Protein AF-A0A480YDW1-F1 (afdb_monomer_lite)

Foldseek 3Di:
DDDDDDDDFDKADWDWDQPVQGIDTDIDTDDVPDPDDDDDPVVC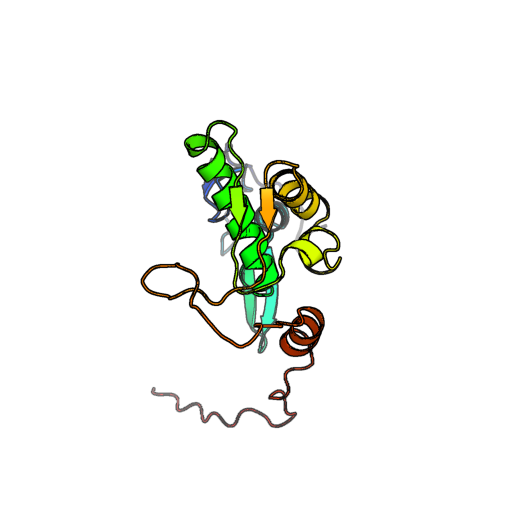VVQCWDWDQDPNDTDIDGLPPLDDPLVVVLVVVLVVLVVVCVVCVPAADEDEAQAPSVVCLVPPDPPRDDPVVSVSSCVRAVDPRYHYDFHFDADPVPRDGDPDPDRSPDPPVVCCCQSVPDPPPDDPDPDPDDPPDDD

pLDDT: mean 75.16, std 15.49, range [37.97, 94.94]

Organism: Sus scrofa (NCBI:txid9823)

Structure (mmCIF, N/CA/C/O backbone):
data_AF-A0A480YDW1-F1
#
_entry.id   AF-A0A480YDW1-F1
#
loop_
_atom_site.group_PDB
_atom_site.id
_atom_site.type_symbol
_atom_site.label_atom_id
_atom_site.label_alt_id
_atom_site.label_comp_id
_atom_site.label_asym_id
_atom_site.label_entity_id
_atom_site.label_seq_id
_atom_site.pdbx_PDB_ins_code
_atom_site.Cartn_x
_atom_site.Cartn_y
_atom_site.Cartn_z
_atom_site.occupancy
_atom_site.B_iso_or_equiv
_atom_site.auth_seq_id
_atom_site.auth_comp_id
_atom_site.auth_asym_id
_atom_site.auth_atom_id
_atom_site.pdbx_PDB_model_num
ATOM 1 N N . MET A 1 1 ? 29.505 2.930 -22.655 1.00 40.78 1 MET A N 1
ATOM 2 C CA . MET A 1 1 ? 30.026 2.619 -24.004 1.00 40.78 1 MET A CA 1
ATOM 3 C C . MET A 1 1 ? 28.881 1.953 -24.766 1.00 40.78 1 MET A C 1
ATOM 5 O O . MET A 1 1 ? 28.358 0.980 -24.241 1.00 40.78 1 MET A O 1
ATOM 9 N N . GLY A 1 2 ? 28.380 2.541 -25.861 1.00 52.66 2 GLY A N 1
ATOM 10 C CA . GLY A 1 2 ? 27.235 2.014 -26.634 1.00 52.66 2 GLY A CA 1
ATOM 11 C C . GLY A 1 2 ? 27.685 1.191 -27.848 1.00 52.66 2 GLY A C 1
ATOM 12 O O . GLY A 1 2 ? 28.810 1.369 -28.304 1.00 52.66 2 GLY A O 1
ATOM 13 N N . ALA A 1 3 ? 26.823 0.300 -28.350 1.00 58.25 3 ALA A N 1
ATOM 14 C CA . ALA A 1 3 ? 27.171 -0.763 -29.305 1.00 58.25 3 ALA A CA 1
ATOM 15 C C . ALA A 1 3 ? 27.670 -0.294 -30.692 1.00 58.25 3 ALA A C 1
ATOM 17 O O . ALA A 1 3 ? 28.313 -1.073 -31.387 1.00 58.25 3 ALA A O 1
ATOM 18 N N . THR A 1 4 ? 27.432 0.959 -31.094 1.00 56.59 4 THR A N 1
ATOM 19 C CA . THR A 1 4 ? 27.825 1.491 -32.413 1.00 56.59 4 THR A CA 1
ATOM 20 C C . THR A 1 4 ? 28.151 2.990 -32.335 1.00 56.59 4 THR A C 1
ATOM 22 O O . THR A 1 4 ? 27.319 3.824 -32.669 1.00 56.59 4 THR A O 1
ATOM 25 N N . GLY A 1 5 ? 29.359 3.346 -31.886 1.00 62.25 5 GLY A N 1
ATOM 26 C CA . GLY A 1 5 ? 29.945 4.685 -32.087 1.00 62.25 5 GLY A CA 1
ATOM 27 C C . GLY A 1 5 ? 29.387 5.839 -31.233 1.00 62.25 5 GLY A C 1
ATOM 28 O O . GLY A 1 5 ? 28.231 5.864 -30.821 1.00 62.25 5 GLY A O 1
ATOM 29 N N . GLN A 1 6 ? 30.251 6.814 -30.924 1.00 63.12 6 GLN A N 1
ATOM 30 C CA . GLN A 1 6 ? 29.894 8.012 -30.159 1.00 63.12 6 GLN A CA 1
ATOM 31 C C . GLN A 1 6 ? 29.285 9.082 -31.070 1.00 63.12 6 GLN A C 1
ATOM 33 O O . GLN A 1 6 ? 30.006 9.781 -31.775 1.00 63.12 6 GLN A O 1
ATOM 38 N N . GLN A 1 7 ? 27.969 9.262 -30.993 1.00 65.88 7 GLN A N 1
ATOM 39 C CA . GLN A 1 7 ? 27.272 10.407 -31.576 1.00 65.88 7 GLN A CA 1
ATOM 40 C C . GLN A 1 7 ? 26.483 11.106 -30.462 1.00 65.88 7 GLN A C 1
ATOM 42 O O . GLN A 1 7 ? 25.785 10.455 -29.682 1.00 65.88 7 GLN A O 1
ATOM 47 N N . GLN A 1 8 ? 26.668 12.421 -30.314 1.00 78.50 8 GLN A N 1
ATOM 48 C CA . GLN A 1 8 ? 25.921 13.215 -29.337 1.00 78.50 8 GLN A CA 1
ATOM 49 C C . GLN A 1 8 ? 24.555 13.571 -29.917 1.00 78.50 8 GLN A C 1
ATOM 51 O O . GLN A 1 8 ? 24.466 14.158 -30.992 1.00 78.50 8 GLN A O 1
ATOM 56 N N . TYR A 1 9 ? 23.502 13.232 -29.181 1.00 84.81 9 TYR A N 1
ATOM 57 C CA . TYR A 1 9 ? 22.126 13.536 -29.551 1.00 84.81 9 TYR A CA 1
ATOM 58 C C . TYR A 1 9 ? 21.581 14.699 -28.707 1.00 84.81 9 TYR A C 1
ATOM 60 O O . TYR A 1 9 ? 21.943 14.822 -27.531 1.00 84.81 9 TYR A O 1
ATOM 68 N N . PRO A 1 10 ? 20.724 15.565 -29.275 1.00 89.19 10 PRO A N 1
ATOM 69 C CA . PRO A 1 10 ? 20.124 16.668 -28.538 1.00 89.19 10 PRO A CA 1
ATOM 70 C C . PRO A 1 10 ? 19.050 16.177 -27.558 1.00 89.19 10 PRO A C 1
ATOM 72 O O . PRO A 1 10 ? 18.395 15.155 -27.769 1.00 89.19 10 PRO A O 1
ATOM 75 N N . TRP A 1 11 ? 18.844 16.941 -26.487 1.00 90.12 11 TRP A N 1
ATOM 76 C CA . TRP A 1 11 ? 17.807 16.689 -25.484 1.00 90.12 11 TRP A CA 1
ATOM 77 C C . TRP A 1 11 ? 16.558 17.525 -25.759 1.00 90.12 11 TRP A C 1
ATOM 79 O O . TRP A 1 11 ? 16.647 18.670 -26.204 1.00 90.12 11 TRP A O 1
ATOM 89 N N . THR A 1 12 ? 15.383 16.994 -25.428 1.00 89.88 12 THR A N 1
ATOM 90 C CA . THR A 1 12 ? 14.147 17.777 -25.431 1.00 89.88 12 THR A CA 1
ATOM 91 C C . THR A 1 12 ? 14.126 18.778 -24.277 1.00 89.88 12 THR A C 1
ATOM 93 O O . THR A 1 12 ? 14.745 18.585 -23.224 1.00 89.88 12 THR A O 1
ATOM 96 N N . THR A 1 13 ? 13.279 19.801 -24.407 1.00 89.75 13 THR A N 1
ATOM 97 C CA . THR A 1 13 ? 12.797 20.522 -23.227 1.00 89.75 13 THR A CA 1
ATOM 98 C C . THR A 1 13 ? 12.093 19.560 -22.273 1.00 89.75 13 THR A C 1
ATOM 100 O O . THR A 1 13 ? 11.633 18.478 -22.652 1.00 89.75 13 THR A O 1
ATOM 103 N N . ARG A 1 14 ? 12.040 19.951 -21.005 1.00 90.94 14 ARG A N 1
ATOM 104 C CA . ARG A 1 14 ? 11.406 19.184 -19.941 1.00 90.94 14 ARG A CA 1
ATOM 105 C C . ARG A 1 14 ? 9.916 18.974 -20.252 1.00 90.94 14 ARG A C 1
ATOM 107 O O . ARG A 1 14 ? 9.186 19.938 -20.473 1.00 90.94 14 ARG A O 1
ATOM 114 N N . ARG A 1 15 ? 9.464 17.722 -20.252 1.00 83.81 15 ARG A N 1
ATOM 115 C CA . ARG A 1 15 ? 8.075 17.308 -20.494 1.00 83.81 15 ARG A CA 1
ATOM 116 C C . ARG A 1 15 ? 7.496 16.642 -19.259 1.00 83.81 15 ARG A C 1
ATOM 118 O O . ARG A 1 15 ? 8.201 15.914 -18.571 1.00 83.81 15 ARG A O 1
ATOM 125 N N . THR A 1 16 ? 6.217 16.869 -18.993 1.00 86.62 16 THR A N 1
ATOM 126 C CA . THR A 1 16 ? 5.479 16.125 -17.969 1.00 86.62 16 THR A CA 1
ATOM 127 C C . THR A 1 16 ? 4.723 14.991 -18.640 1.00 86.62 16 THR A C 1
ATOM 129 O O . THR A 1 16 ? 3.889 15.239 -19.508 1.00 86.62 16 THR A O 1
ATOM 132 N N . VAL A 1 17 ? 5.024 13.763 -18.237 1.00 80.88 17 VAL A N 1
ATOM 133 C CA . VAL A 1 17 ? 4.447 12.531 -18.773 1.00 80.88 17 VAL A CA 1
ATOM 134 C C . VAL A 1 17 ? 3.681 11.839 -17.657 1.00 80.88 17 VAL A C 1
ATOM 136 O O . VAL A 1 17 ? 4.166 11.762 -16.528 1.00 80.88 17 VAL A O 1
ATOM 139 N N . ASP A 1 18 ? 2.474 11.380 -17.962 1.00 79.06 18 ASP A N 1
ATOM 140 C CA . ASP A 1 18 ? 1.726 10.503 -17.069 1.00 79.06 18 ASP A CA 1
ATOM 141 C C . ASP A 1 18 ? 2.162 9.059 -17.313 1.00 79.06 18 ASP A C 1
ATOM 143 O O . ASP A 1 18 ? 2.130 8.580 -18.446 1.00 79.06 18 ASP A O 1
ATOM 147 N N . LEU A 1 19 ? 2.625 8.398 -16.257 1.00 71.06 19 LEU A N 1
ATOM 148 C CA . LEU A 1 19 ? 3.137 7.034 -16.304 1.00 71.06 19 LEU A CA 1
ATOM 149 C C . LEU A 1 19 ? 2.133 6.016 -15.739 1.00 71.06 19 LEU A C 1
ATOM 151 O O . LEU A 1 19 ? 2.507 4.878 -15.463 1.00 71.06 19 LEU A O 1
ATOM 155 N N . GLY A 1 20 ? 0.883 6.420 -15.478 1.00 63.50 20 GLY A N 1
ATOM 156 C CA . GLY A 1 20 ? -0.155 5.586 -14.857 1.00 63.50 20 GLY A CA 1
ATOM 157 C C . GLY A 1 20 ? 0.032 5.381 -13.347 1.00 63.50 20 GLY A C 1
ATOM 158 O O . GLY A 1 20 ? -0.945 5.263 -12.617 1.00 63.50 20 GLY A O 1
ATOM 159 N N . VAL A 1 21 ? 1.276 5.423 -12.858 1.00 61.69 21 VAL A N 1
ATOM 160 C CA . VAL A 1 21 ? 1.628 5.442 -11.423 1.00 61.69 21 VAL A CA 1
ATOM 161 C C . VAL A 1 21 ? 1.903 6.857 -10.888 1.00 61.69 21 VAL A C 1
ATOM 163 O O . VAL A 1 21 ? 2.317 7.029 -9.743 1.00 61.69 21 VAL A O 1
ATOM 166 N N . GLY A 1 22 ? 1.698 7.880 -11.722 1.00 66.56 22 GLY A N 1
ATOM 167 C CA . GLY A 1 22 ? 1.902 9.287 -11.386 1.00 66.56 22 GLY A CA 1
ATOM 168 C C . GLY A 1 22 ? 2.501 10.099 -12.534 1.00 66.56 22 GLY A C 1
ATOM 169 O O . GLY A 1 22 ? 2.986 9.561 -13.531 1.00 66.56 22 GLY A O 1
ATOM 170 N N . ARG A 1 23 ? 2.489 11.428 -12.381 1.00 79.56 23 ARG A N 1
ATOM 171 C CA . ARG A 1 23 ? 3.061 12.357 -13.366 1.00 79.56 23 ARG A CA 1
ATOM 172 C C . ARG A 1 23 ? 4.528 12.616 -13.059 1.00 79.56 23 ARG A C 1
ATOM 174 O O . ARG A 1 23 ? 4.879 13.042 -11.960 1.00 79.56 23 ARG A O 1
ATOM 181 N N . VAL A 1 24 ? 5.381 12.415 -14.053 1.00 76.38 24 VAL A N 1
ATOM 182 C CA . VAL A 1 24 ? 6.823 12.632 -13.950 1.00 76.38 24 VAL A CA 1
ATOM 183 C C . VAL A 1 24 ? 7.251 13.685 -14.949 1.00 76.38 24 VAL A C 1
ATOM 185 O O . VAL A 1 24 ? 6.841 13.689 -16.104 1.00 76.38 24 VAL A O 1
ATOM 188 N N . THR A 1 25 ? 8.129 14.570 -14.500 1.00 87.50 25 THR A N 1
ATOM 189 C CA . THR A 1 25 ? 8.697 15.617 -15.333 1.00 87.50 25 THR A CA 1
ATOM 190 C C . THR A 1 25 ? 10.126 15.243 -15.743 1.00 87.50 25 THR A C 1
ATOM 192 O O . THR A 1 25 ? 10.972 14.991 -14.882 1.00 87.50 25 THR A O 1
ATOM 195 N N . HIS A 1 26 ? 10.394 15.153 -17.048 1.00 87.00 26 HIS A N 1
ATOM 196 C CA . HIS A 1 26 ? 11.609 14.547 -17.594 1.00 87.00 26 HIS A CA 1
ATOM 197 C C . HIS A 1 26 ? 12.000 15.082 -18.988 1.00 87.00 26 HIS A C 1
ATOM 199 O O . HIS A 1 26 ? 11.154 15.594 -19.716 1.00 87.00 26 HIS A O 1
ATOM 205 N N . SER A 1 27 ? 13.280 14.977 -19.353 1.00 89.44 27 SER A N 1
ATOM 206 C CA . SER A 1 27 ? 13.812 15.354 -20.673 1.00 89.44 27 SER A CA 1
ATOM 207 C C . SER A 1 27 ? 14.263 14.106 -21.417 1.00 89.44 27 SER A C 1
ATOM 209 O O . SER A 1 27 ? 14.941 13.273 -20.833 1.00 89.44 27 SER A O 1
ATOM 211 N N . PHE A 1 28 ? 13.932 14.000 -22.699 1.00 88.44 28 PHE A N 1
ATOM 212 C CA . PHE A 1 28 ? 14.216 12.822 -23.515 1.00 88.44 28 PHE A CA 1
ATOM 213 C C . PHE A 1 28 ? 15.360 13.098 -24.485 1.00 88.44 28 PHE A C 1
ATOM 215 O O . PHE A 1 28 ? 15.553 14.235 -24.915 1.00 88.44 28 PHE A O 1
ATOM 222 N N . LEU A 1 29 ? 16.104 12.059 -24.847 1.00 90.25 29 LEU A N 1
ATOM 223 C CA . LEU A 1 29 ? 17.100 12.141 -25.909 1.00 90.25 29 LEU A CA 1
ATOM 224 C C . LEU A 1 29 ? 16.406 11.993 -27.269 1.00 90.25 29 LEU A C 1
ATOM 226 O O . LEU A 1 29 ? 15.606 11.076 -27.454 1.00 90.25 29 LEU A O 1
ATOM 230 N N . VAL A 1 30 ? 16.705 12.878 -28.220 1.00 86.62 30 VAL A N 1
ATOM 231 C CA . VAL A 1 30 ? 16.150 12.814 -29.579 1.00 86.62 30 VAL A CA 1
ATOM 232 C C . VAL A 1 30 ? 17.119 12.048 -30.472 1.00 86.62 30 VAL A C 1
ATOM 234 O O . VAL A 1 30 ? 18.145 12.582 -30.886 1.00 86.62 30 VAL A O 1
ATOM 237 N N . ILE A 1 31 ? 16.782 10.793 -30.767 1.00 87.81 31 ILE A N 1
ATOM 238 C CA . ILE A 1 31 ? 17.566 9.911 -31.638 1.00 87.81 31 ILE A CA 1
ATOM 239 C C . ILE A 1 31 ? 16.735 9.634 -32.901 1.00 87.81 31 ILE A C 1
ATOM 241 O O . ILE A 1 31 ? 15.922 8.711 -32.883 1.00 87.81 31 ILE A O 1
ATOM 245 N N . PRO A 1 32 ? 16.884 10.425 -33.981 1.00 84.44 32 PRO A N 1
ATOM 246 C CA . PRO A 1 32 ? 16.059 10.275 -35.185 1.00 84.44 32 PRO A CA 1
ATOM 247 C C . PRO A 1 32 ? 16.276 8.930 -35.893 1.00 84.44 32 PRO A C 1
ATOM 249 O O . PRO A 1 32 ? 15.356 8.416 -36.514 1.00 84.44 32 PRO A O 1
ATOM 252 N N . GLU A 1 33 ? 17.459 8.332 -35.733 1.00 85.75 33 GLU A N 1
ATOM 253 C CA . GLU A 1 33 ? 17.812 7.027 -36.306 1.00 85.75 33 GLU A CA 1
ATOM 254 C C . GLU A 1 33 ? 17.226 5.838 -35.525 1.00 85.75 33 GLU A C 1
ATOM 256 O O . GLU A 1 33 ? 17.387 4.684 -35.922 1.00 85.75 33 GLU A O 1
ATOM 261 N N . CYS A 1 34 ? 16.590 6.081 -34.373 1.00 77.31 34 CYS A N 1
ATOM 262 C CA . CYS A 1 34 ? 16.026 5.004 -33.573 1.00 77.31 34 CYS A CA 1
ATOM 263 C C . CYS A 1 34 ? 14.654 4.598 -34.139 1.00 77.31 34 CYS A C 1
ATOM 265 O O . CYS A 1 34 ? 13.752 5.435 -34.190 1.00 77.31 34 CYS A O 1
ATOM 267 N N . PRO A 1 35 ? 14.446 3.322 -34.519 1.00 88.38 35 PRO A N 1
ATOM 268 C CA . PRO A 1 35 ? 13.212 2.882 -35.177 1.00 88.38 35 PRO A CA 1
ATOM 269 C C . PRO A 1 35 ? 11.990 2.883 -34.247 1.00 88.38 35 PRO A C 1
ATOM 271 O O . 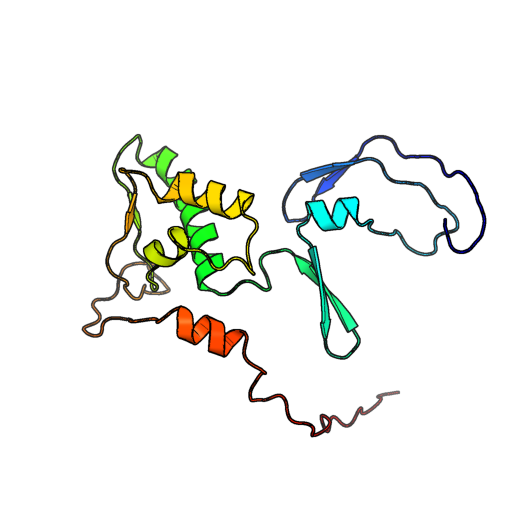PRO A 1 35 ? 10.860 2.752 -34.710 1.00 88.38 35 PRO A O 1
ATOM 274 N N . ALA A 1 36 ? 12.205 3.006 -32.936 1.00 85.19 36 ALA A N 1
ATOM 275 C CA . ALA A 1 36 ? 11.154 3.076 -31.935 1.00 85.19 36 ALA A CA 1
ATOM 276 C C . ALA A 1 36 ? 11.589 3.970 -30.764 1.00 85.19 36 ALA A C 1
ATOM 278 O O . ALA A 1 36 ? 12.775 4.015 -30.430 1.00 85.19 36 ALA A O 1
ATOM 279 N N . PRO A 1 37 ? 10.652 4.655 -30.089 1.00 84.56 37 PRO A N 1
ATOM 280 C CA . PRO A 1 37 ? 10.961 5.350 -28.849 1.00 84.56 37 PRO A CA 1
ATOM 281 C C . PRO A 1 37 ? 11.407 4.342 -27.784 1.00 84.56 37 PRO A C 1
ATOM 283 O O . PRO A 1 37 ? 10.757 3.320 -27.563 1.00 84.56 37 PRO A O 1
ATOM 286 N N . LEU A 1 38 ? 12.514 4.638 -27.107 1.00 87.75 38 LEU A N 1
ATOM 287 C CA . LEU A 1 38 ? 13.054 3.787 -26.051 1.00 87.75 38 LEU A CA 1
ATOM 288 C C . LEU A 1 38 ? 12.680 4.341 -24.684 1.00 87.75 38 LEU A C 1
ATOM 290 O O . LEU A 1 38 ? 12.850 5.530 -24.407 1.00 87.75 38 LEU A O 1
ATOM 294 N N . LEU A 1 39 ? 12.226 3.453 -23.806 1.00 84.06 39 LEU A N 1
ATOM 295 C CA . LEU A 1 39 ? 12.013 3.782 -22.411 1.00 84.06 39 LEU A CA 1
ATOM 296 C C . LEU A 1 39 ? 13.256 3.401 -21.602 1.00 84.06 39 LEU A C 1
ATOM 298 O O . LEU A 1 39 ? 13.629 2.232 -21.503 1.00 84.06 39 LEU A O 1
ATOM 302 N N . GLY A 1 40 ? 13.914 4.411 -21.043 1.00 84.94 40 GLY A N 1
ATOM 303 C CA . GLY A 1 40 ? 15.138 4.235 -20.277 1.00 84.94 40 GLY A CA 1
ATOM 304 C C . GLY A 1 40 ? 14.912 3.626 -18.893 1.00 84.94 40 GLY A C 1
ATOM 305 O O . GLY A 1 40 ? 13.816 3.639 -18.328 1.00 84.94 40 GLY A O 1
ATOM 306 N N . ARG A 1 41 ? 16.009 3.132 -18.310 1.00 79.25 41 ARG A N 1
ATOM 307 C CA . ARG A 1 41 ? 16.053 2.631 -16.925 1.00 79.25 41 ARG A CA 1
ATOM 308 C C . ARG A 1 41 ? 15.598 3.671 -15.905 1.00 79.25 41 ARG A C 1
ATOM 310 O O . ARG A 1 41 ? 15.026 3.325 -14.883 1.00 79.25 41 ARG A O 1
ATOM 317 N N . ASP A 1 42 ? 15.885 4.934 -16.159 1.00 80.75 42 ASP A N 1
ATOM 318 C CA . ASP A 1 42 ? 15.524 6.056 -15.303 1.00 80.75 42 ASP A CA 1
ATOM 319 C C . ASP A 1 42 ? 14.006 6.243 -15.179 1.00 80.75 42 ASP A C 1
ATOM 321 O O . ASP A 1 42 ? 13.509 6.492 -14.079 1.00 80.75 42 ASP A O 1
ATOM 325 N N . LEU A 1 43 ? 13.260 6.063 -16.271 1.00 81.19 43 LEU A N 1
ATOM 326 C CA . LEU A 1 43 ? 11.798 6.065 -16.246 1.00 81.19 43 LEU A CA 1
ATOM 327 C C . LEU A 1 43 ? 11.235 4.747 -15.718 1.00 81.19 43 LEU A C 1
ATOM 329 O O . LEU A 1 43 ? 10.330 4.782 -14.889 1.00 81.19 43 LEU A O 1
ATOM 333 N N . LEU A 1 44 ? 11.805 3.604 -16.105 1.00 81.69 44 LEU A N 1
ATOM 334 C CA . LEU A 1 44 ? 11.404 2.294 -15.574 1.00 81.69 44 LEU A CA 1
ATOM 335 C C . LEU A 1 44 ? 11.503 2.236 -14.039 1.00 81.69 44 LEU A C 1
ATOM 337 O O . LEU A 1 44 ? 10.555 1.809 -13.384 1.00 81.69 44 LEU A O 1
ATOM 341 N N . THR A 1 45 ? 12.591 2.745 -13.450 1.00 73.25 45 THR A N 1
ATOM 342 C CA . THR A 1 45 ? 12.755 2.822 -11.988 1.00 73.25 45 THR A CA 1
ATOM 343 C C . THR A 1 45 ? 11.719 3.741 -11.348 1.00 73.25 45 THR A C 1
ATOM 345 O O . THR A 1 45 ? 11.140 3.386 -10.324 1.00 73.25 45 THR A O 1
ATOM 348 N N . LYS A 1 46 ? 11.444 4.907 -11.947 1.00 74.31 46 LYS A N 1
ATOM 349 C CA . LYS A 1 46 ? 10.406 5.822 -11.440 1.00 74.31 46 LYS A CA 1
ATOM 350 C C . LYS A 1 46 ? 9.010 5.208 -11.500 1.00 74.31 46 LYS A C 1
ATOM 352 O O . LYS A 1 46 ? 8.186 5.526 -10.652 1.00 74.31 46 LYS A O 1
ATOM 357 N N . MET A 1 47 ? 8.762 4.328 -12.469 1.00 70.25 47 MET A N 1
ATOM 358 C CA . MET A 1 47 ? 7.507 3.584 -12.568 1.00 70.25 47 MET A CA 1
ATOM 359 C C . MET A 1 47 ? 7.427 2.374 -11.633 1.00 70.25 47 MET A C 1
ATOM 361 O O . MET A 1 47 ? 6.376 1.744 -11.549 1.00 70.25 47 MET A O 1
ATOM 365 N N . GLY A 1 48 ? 8.526 1.999 -10.969 1.00 69.69 48 GLY A N 1
ATOM 366 C CA . GLY A 1 48 ? 8.617 0.712 -10.281 1.00 69.69 48 GLY A CA 1
ATOM 367 C C . GLY A 1 48 ? 8.350 -0.464 -11.226 1.00 69.69 48 GLY A C 1
ATOM 368 O O . GLY A 1 48 ? 7.714 -1.435 -10.828 1.00 69.69 48 GLY A O 1
ATOM 369 N N . ALA A 1 49 ? 8.755 -0.346 -12.493 1.00 75.44 49 ALA A N 1
ATOM 370 C CA . ALA A 1 49 ? 8.501 -1.367 -13.495 1.00 75.44 49 ALA A CA 1
ATOM 371 C C . ALA A 1 49 ? 9.343 -2.621 -13.222 1.00 75.44 49 ALA A C 1
ATOM 373 O O . ALA A 1 49 ? 10.555 -2.536 -13.010 1.00 75.44 49 ALA A O 1
ATOM 374 N N . GLN A 1 50 ? 8.704 -3.783 -13.277 1.00 73.06 50 GLN A N 1
ATOM 375 C CA . GLN A 1 50 ? 9.330 -5.094 -13.241 1.00 73.06 50 GLN A CA 1
ATOM 376 C C . GLN A 1 50 ? 9.213 -5.718 -14.632 1.00 73.06 50 GLN A C 1
ATOM 378 O O . GLN A 1 50 ? 8.144 -5.717 -15.233 1.00 73.06 50 GLN A O 1
ATOM 383 N N . ILE A 1 51 ? 10.324 -6.226 -15.162 1.00 78.69 51 ILE A N 1
ATOM 384 C CA . ILE A 1 51 ? 10.344 -6.904 -16.460 1.00 78.69 51 ILE A CA 1
ATOM 385 C C . ILE A 1 51 ? 10.448 -8.399 -16.184 1.00 78.69 51 ILE A C 1
ATOM 387 O O . ILE A 1 51 ? 11.463 -8.858 -15.655 1.00 78.69 51 ILE A O 1
ATOM 391 N N . SER A 1 52 ? 9.397 -9.143 -16.506 1.00 74.56 52 SER A N 1
ATOM 392 C CA . SER A 1 52 ? 9.385 -10.604 -16.485 1.00 74.56 52 SER A CA 1
ATOM 393 C C . SER A 1 52 ? 9.505 -11.141 -17.907 1.00 74.56 52 SER A C 1
ATOM 395 O O . SER A 1 52 ? 9.189 -10.467 -18.883 1.00 74.56 52 SER A O 1
ATOM 397 N N . PHE A 1 53 ? 9.999 -12.367 -18.028 1.00 77.69 53 PHE A N 1
ATOM 398 C CA . PHE A 1 53 ? 10.085 -13.073 -19.299 1.00 77.69 53 PHE A CA 1
ATOM 399 C C . PHE A 1 53 ? 9.272 -14.357 -19.167 1.00 77.69 53 PHE A C 1
ATOM 401 O O . PHE A 1 53 ? 9.812 -15.406 -18.818 1.00 77.69 53 PHE A O 1
ATOM 408 N N . GLU A 1 54 ? 7.962 -14.268 -19.390 1.00 70.62 54 GLU A N 1
ATOM 409 C CA . GLU A 1 54 ? 7.080 -15.437 -19.414 1.00 70.62 54 GLU A CA 1
ATOM 410 C C . GLU A 1 54 ? 6.951 -15.955 -20.848 1.00 70.62 54 GLU A C 1
ATOM 412 O O . GLU A 1 54 ? 6.758 -15.183 -21.785 1.00 70.62 54 GLU A O 1
ATOM 417 N N . GLN A 1 55 ? 7.102 -17.269 -21.045 1.00 75.12 55 GLN A N 1
ATOM 418 C CA . GLN A 1 55 ? 6.992 -17.916 -22.366 1.00 75.12 55 GLN A CA 1
ATOM 419 C C . GLN A 1 55 ? 7.905 -17.298 -23.452 1.00 75.12 55 GLN A C 1
ATOM 421 O O . GLN A 1 55 ? 7.593 -17.333 -24.640 1.00 75.12 55 GLN A O 1
ATOM 426 N N . GLY A 1 56 ? 9.038 -16.707 -23.052 1.00 72.38 56 GLY A N 1
ATOM 427 C CA . GLY A 1 56 ? 9.970 -16.031 -23.963 1.00 72.38 56 GLY A CA 1
ATOM 428 C C . GLY A 1 56 ? 9.526 -14.636 -24.418 1.00 72.38 56 GLY A C 1
ATOM 429 O O . GLY A 1 56 ? 10.221 -14.018 -25.226 1.00 72.38 56 GLY A O 1
ATOM 430 N N . LYS A 1 57 ? 8.413 -14.109 -23.895 1.00 71.50 57 LYS A N 1
ATOM 431 C CA . LYS A 1 57 ? 7.943 -12.752 -24.170 1.00 71.50 57 LYS A CA 1
ATOM 432 C C . LYS A 1 57 ? 8.274 -11.832 -22.987 1.00 71.50 57 LYS A C 1
ATOM 434 O O . LYS A 1 57 ? 7.899 -12.150 -21.860 1.00 71.50 57 LYS A O 1
ATOM 439 N N . PRO A 1 58 ? 8.959 -10.696 -23.215 1.00 75.38 58 PRO A N 1
ATOM 440 C CA . PRO A 1 58 ? 9.130 -9.697 -22.174 1.00 75.38 58 PRO A C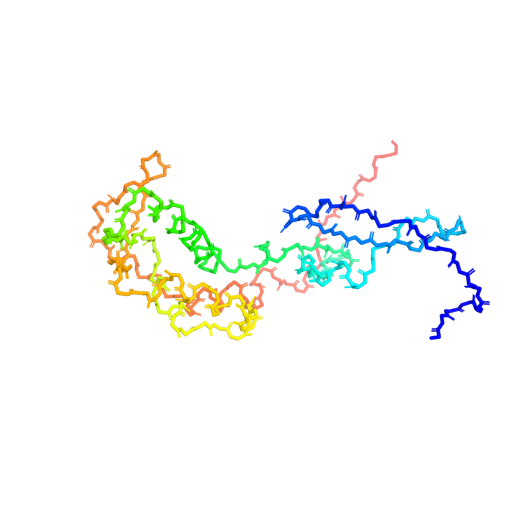A 1
ATOM 441 C C . PRO A 1 58 ? 7.778 -9.054 -21.865 1.00 75.38 58 PRO A C 1
ATOM 443 O O . PRO A 1 58 ? 7.130 -8.489 -22.750 1.00 75.38 58 PRO A O 1
ATOM 446 N N . GLU A 1 59 ? 7.373 -9.125 -20.606 1.00 79.44 59 GLU A N 1
ATOM 447 C CA . GLU A 1 59 ? 6.222 -8.415 -20.073 1.00 79.44 59 GLU A CA 1
ATOM 448 C C . GLU A 1 59 ? 6.711 -7.386 -19.057 1.00 79.44 59 GLU A C 1
ATOM 450 O O . GLU A 1 59 ? 7.517 -7.676 -18.172 1.00 79.44 59 GLU A O 1
ATOM 455 N N . VAL A 1 60 ? 6.274 -6.142 -19.236 1.00 73.19 60 VAL A N 1
ATOM 456 C CA . VAL A 1 60 ? 6.617 -5.040 -18.339 1.00 73.19 60 VAL A CA 1
ATOM 457 C C . VAL A 1 60 ? 5.405 -4.808 -17.462 1.00 73.19 60 VAL A C 1
ATOM 459 O O . VAL A 1 60 ? 4.358 -4.371 -17.936 1.00 73.19 60 VAL A O 1
ATOM 462 N N . SER A 1 61 ? 5.558 -5.100 -16.184 1.00 68.25 61 SER A N 1
ATOM 463 C CA . SER A 1 61 ? 4.506 -4.987 -15.198 1.00 68.25 61 SER A CA 1
ATOM 464 C C . SER A 1 61 ? 4.839 -3.828 -14.257 1.00 68.25 61 SER A C 1
ATOM 466 O O . SER A 1 61 ? 5.990 -3.621 -13.871 1.00 68.25 61 SER A O 1
ATOM 468 N N . THR A 1 62 ? 3.864 -2.978 -13.940 1.00 61.78 62 THR A N 1
ATOM 469 C CA . THR A 1 62 ? 4.055 -1.956 -12.905 1.00 61.78 62 THR A CA 1
ATOM 470 C C . THR A 1 62 ? 3.844 -2.601 -11.541 1.00 61.78 62 THR A C 1
ATOM 472 O O . THR A 1 62 ? 3.089 -3.573 -11.417 1.00 61.78 62 THR A O 1
ATOM 475 N N . ASN A 1 63 ? 4.554 -2.066 -10.547 1.00 59.16 63 ASN A N 1
ATOM 476 C CA . ASN A 1 63 ? 4.700 -2.484 -9.148 1.00 59.16 63 ASN A CA 1
ATOM 477 C C . ASN A 1 63 ? 3.447 -2.916 -8.362 1.00 59.16 63 ASN A C 1
ATOM 479 O O . ASN A 1 63 ? 3.563 -3.107 -7.167 1.00 59.16 63 ASN A O 1
ATOM 483 N N . THR A 1 64 ? 2.269 -3.093 -8.945 1.00 51.00 64 THR A N 1
ATOM 484 C CA . THR A 1 64 ? 1.109 -3.657 -8.247 1.00 51.00 64 THR A CA 1
ATOM 485 C C . THR A 1 64 ? 0.628 -4.969 -8.844 1.00 51.00 64 THR A C 1
ATOM 487 O O . THR A 1 64 ? 0.002 -5.737 -8.133 1.00 51.00 64 THR A O 1
ATOM 490 N N . SER A 1 65 ? 0.937 -5.301 -10.097 1.00 55.50 65 SER A N 1
ATOM 491 C CA . SER A 1 65 ? 0.408 -6.515 -10.748 1.00 55.50 65 SER A CA 1
ATOM 492 C C . SER A 1 65 ? 0.977 -7.820 -10.166 1.00 55.50 65 SER A C 1
ATOM 494 O O . SER A 1 65 ? 0.212 -8.755 -9.939 1.00 55.50 65 SER A O 1
ATOM 496 N N . GLY A 1 66 ? 2.265 -7.844 -9.798 1.00 60.28 66 GLY A N 1
ATOM 497 C CA . GLY A 1 66 ? 2.945 -9.000 -9.192 1.00 60.28 66 GLY A CA 1
ATOM 498 C C . GLY A 1 66 ? 2.874 -9.095 -7.662 1.00 60.28 66 GLY A C 1
ATOM 499 O O . GLY A 1 66 ? 3.512 -9.964 -7.079 1.00 60.28 66 GLY A O 1
ATOM 500 N N . TRP A 1 67 ? 2.154 -8.196 -6.984 1.00 73.50 67 TRP A N 1
ATOM 501 C CA . TRP A 1 67 ? 2.048 -8.242 -5.524 1.00 73.50 67 TRP A CA 1
ATOM 502 C C . TRP A 1 67 ? 1.048 -9.308 -5.056 1.00 73.50 67 TRP A C 1
ATOM 504 O O . TRP A 1 67 ? -0.058 -9.373 -5.609 1.00 73.50 67 TRP A O 1
ATOM 514 N N . PRO A 1 68 ? 1.366 -10.056 -3.981 1.00 74.06 68 PRO A N 1
ATOM 515 C CA . PRO A 1 68 ? 0.384 -10.843 -3.249 1.00 74.06 68 PRO A CA 1
ATOM 516 C C . PRO A 1 68 ? -0.821 -9.988 -2.848 1.00 74.06 68 PRO A C 1
ATOM 518 O O . PRO A 1 68 ? -0.677 -8.807 -2.501 1.00 74.06 68 PRO A O 1
ATOM 521 N N . ILE A 1 69 ? -2.009 -10.592 -2.844 1.00 76.81 69 ILE A N 1
ATOM 522 C CA . ILE A 1 69 ? -3.285 -9.918 -2.542 1.00 76.81 69 ILE A CA 1
ATOM 523 C C . ILE A 1 69 ? -3.218 -9.144 -1.216 1.00 76.81 69 ILE A C 1
ATOM 525 O O . ILE A 1 69 ? -3.694 -8.012 -1.133 1.00 76.81 69 ILE A O 1
ATOM 529 N N . CYS A 1 70 ? -2.551 -9.684 -0.194 1.00 78.44 70 CYS A N 1
ATOM 530 C CA . CYS A 1 70 ? -2.447 -9.014 1.101 1.00 78.44 70 CYS A CA 1
ATOM 531 C C . CYS A 1 70 ? -1.571 -7.746 1.070 1.00 78.44 70 CYS A C 1
ATOM 533 O O . CYS A 1 70 ? -1.860 -6.803 1.803 1.00 78.44 70 CYS A O 1
ATOM 535 N N . LEU A 1 71 ? -0.547 -7.665 0.209 1.00 80.94 71 LEU A N 1
ATOM 536 C CA . LEU A 1 71 ? 0.244 -6.434 0.046 1.00 80.94 71 LEU A CA 1
ATOM 537 C C . LEU A 1 71 ? -0.538 -5.365 -0.722 1.00 80.94 71 LEU A C 1
ATOM 539 O O . LEU A 1 71 ? -0.508 -4.192 -0.346 1.00 80.94 71 LEU A O 1
ATOM 543 N N . LYS A 1 72 ? -1.302 -5.772 -1.745 1.00 82.50 72 LYS A N 1
ATOM 544 C CA . LYS A 1 72 ? -2.264 -4.887 -2.426 1.00 82.50 72 LYS A CA 1
ATOM 545 C C . LYS A 1 72 ? -3.284 -4.332 -1.428 1.00 82.50 72 LYS A C 1
ATOM 547 O O . LYS A 1 72 ? -3.562 -3.135 -1.439 1.00 82.50 72 LYS A O 1
ATOM 552 N N . ALA A 1 73 ? -3.780 -5.178 -0.524 1.00 86.69 73 ALA A N 1
ATOM 553 C CA . ALA A 1 73 ? -4.711 -4.774 0.524 1.00 86.69 73 ALA A CA 1
ATOM 554 C C . ALA A 1 73 ? -4.102 -3.742 1.490 1.00 86.69 73 ALA A C 1
ATOM 556 O O . ALA A 1 73 ? -4.773 -2.772 1.826 1.00 86.69 73 ALA A O 1
ATOM 557 N N . ILE A 1 74 ? -2.831 -3.879 1.891 1.00 88.44 74 ILE A N 1
ATOM 558 C CA . ILE A 1 74 ? -2.150 -2.875 2.735 1.00 88.44 74 ILE A CA 1
ATOM 559 C C . ILE A 1 74 ? -2.097 -1.515 2.046 1.00 88.44 74 ILE A C 1
ATOM 561 O O . ILE A 1 74 ? -2.447 -0.505 2.659 1.00 88.44 74 ILE A O 1
ATOM 565 N N . ALA A 1 75 ? -1.686 -1.487 0.778 1.00 88.25 75 ALA A N 1
ATOM 566 C CA . ALA A 1 75 ? -1.632 -0.247 0.014 1.00 88.25 75 ALA A CA 1
ATOM 567 C C . ALA A 1 75 ? -3.024 0.392 -0.112 1.00 88.25 75 ALA A C 1
ATOM 569 O O . ALA A 1 75 ? -3.170 1.591 0.129 1.00 88.25 75 ALA A O 1
ATOM 570 N N . ALA A 1 76 ? -4.051 -0.414 -0.403 1.00 89.19 76 ALA A N 1
ATOM 571 C CA . ALA A 1 76 ? -5.432 0.051 -0.479 1.00 89.19 76 ALA A CA 1
ATOM 572 C C . ALA A 1 76 ? -5.919 0.636 0.858 1.00 89.19 76 ALA A C 1
ATOM 574 O O . ALA A 1 76 ? -6.447 1.746 0.884 1.00 89.19 76 ALA A O 1
ATOM 575 N N . VAL A 1 77 ? -5.685 -0.053 1.980 1.00 92.00 77 VAL A N 1
ATOM 576 C CA . VAL A 1 77 ? -6.064 0.441 3.313 1.00 92.00 77 VAL A CA 1
ATOM 577 C C . VAL A 1 77 ? -5.320 1.730 3.655 1.00 92.00 77 VAL A C 1
ATOM 579 O O . VAL A 1 77 ? -5.941 2.662 4.151 1.00 92.00 77 VAL A O 1
ATOM 582 N N . ALA A 1 78 ? -4.022 1.836 3.359 1.00 92.19 78 ALA A N 1
ATOM 583 C CA . ALA A 1 78 ? -3.264 3.064 3.605 1.00 92.19 78 ALA A CA 1
ATOM 584 C C . ALA A 1 78 ? -3.836 4.267 2.837 1.00 92.19 78 ALA A C 1
ATOM 586 O O . ALA A 1 78 ? -3.927 5.367 3.386 1.00 92.19 78 ALA A O 1
ATOM 587 N N . MET A 1 79 ? -4.263 4.056 1.588 1.00 91.50 79 MET A N 1
ATOM 588 C CA . MET A 1 79 ? -4.939 5.088 0.800 1.00 91.50 79 MET A CA 1
ATOM 589 C C . MET A 1 79 ? -6.295 5.465 1.404 1.00 91.50 79 MET A C 1
ATOM 591 O O . MET A 1 79 ? -6.561 6.648 1.610 1.00 91.50 79 MET A O 1
ATOM 595 N N . LEU A 1 80 ? -7.115 4.471 1.755 1.00 92.12 80 LEU A N 1
ATOM 596 C CA . LEU A 1 80 ? -8.432 4.694 2.353 1.00 92.12 80 LEU A CA 1
ATOM 597 C C . LEU A 1 80 ? -8.340 5.405 3.705 1.00 92.12 80 LEU A C 1
ATOM 599 O O . LEU A 1 80 ? -9.110 6.324 3.948 1.00 92.12 80 LEU A O 1
ATOM 603 N N . VAL A 1 81 ? -7.384 5.041 4.563 1.00 93.12 81 VAL A N 1
ATOM 604 C CA . VAL A 1 81 ? -7.153 5.703 5.858 1.00 93.12 81 VAL A CA 1
ATOM 605 C C . VAL A 1 81 ? -6.761 7.164 5.655 1.00 93.12 81 VAL A C 1
ATOM 607 O O . VAL A 1 81 ? -7.295 8.034 6.336 1.00 93.12 81 VAL A O 1
ATOM 610 N N . LYS A 1 82 ? -5.881 7.456 4.691 1.00 91.00 82 LYS A N 1
ATOM 611 C CA . LYS A 1 82 ? -5.474 8.831 4.372 1.00 91.00 82 LYS A CA 1
ATOM 612 C C . LYS A 1 82 ? -6.650 9.702 3.918 1.00 91.00 82 LYS A C 1
ATOM 614 O O . LYS A 1 82 ? -6.695 10.886 4.247 1.00 91.00 82 LYS A O 1
ATOM 619 N N . ASP A 1 83 ? -7.579 9.143 3.149 1.00 91.00 83 ASP A N 1
ATOM 620 C CA . ASP A 1 83 ? -8.772 9.872 2.712 1.00 91.00 83 ASP A CA 1
ATOM 621 C C . ASP A 1 83 ? -9.842 9.946 3.806 1.00 91.00 83 ASP A C 1
ATOM 623 O O . ASP A 1 83 ? -10.435 11.008 4.000 1.00 91.00 83 ASP A O 1
ATOM 627 N N . ALA A 1 84 ? -10.028 8.873 4.576 1.00 91.06 84 ALA A N 1
ATOM 628 C CA . ALA A 1 84 ? -10.925 8.841 5.725 1.00 91.06 84 ALA A CA 1
ATOM 629 C C . ALA A 1 84 ? -10.501 9.838 6.808 1.00 91.06 84 ALA A C 1
ATOM 631 O O . ALA A 1 84 ? -11.369 10.446 7.421 1.00 91.06 84 ALA A O 1
ATOM 632 N N . ASP A 1 85 ? -9.202 10.082 7.001 1.00 90.38 85 ASP A N 1
ATOM 633 C CA . ASP A 1 85 ? -8.701 11.049 7.987 1.00 90.38 85 ASP A CA 1
ATOM 634 C C . ASP A 1 85 ? -9.256 12.469 7.770 1.00 90.38 85 ASP A C 1
ATOM 636 O O . ASP A 1 85 ? -9.534 13.199 8.723 1.00 90.38 85 ASP A O 1
ATOM 640 N N . LYS A 1 86 ? -9.519 12.835 6.508 1.00 91.50 86 LYS A N 1
ATOM 641 C CA . LYS A 1 86 ? -10.152 14.114 6.145 1.00 91.50 86 LYS A CA 1
ATOM 642 C C . LYS A 1 86 ? -11.604 14.203 6.621 1.00 91.50 86 LYS A C 1
ATOM 644 O O . LYS A 1 86 ? -12.105 15.302 6.832 1.00 91.50 86 LYS A O 1
ATOM 649 N N . LEU A 1 87 ? -12.275 13.059 6.743 1.00 93.00 87 LEU A N 1
ATOM 650 C CA . LEU A 1 87 ? -13.680 12.944 7.135 1.00 93.00 87 LEU A CA 1
ATOM 651 C C . LEU A 1 87 ? -13.835 12.683 8.636 1.00 93.00 87 LEU A C 1
ATOM 653 O O . LEU A 1 87 ? -14.801 13.141 9.236 1.00 93.00 87 LEU A O 1
ATOM 657 N N . THR A 1 88 ? -12.893 11.961 9.246 1.00 91.88 88 THR A N 1
ATOM 658 C CA . THR A 1 88 ? -12.952 11.589 10.664 1.00 91.88 88 THR A CA 1
ATOM 659 C C . THR A 1 88 ? -12.447 12.684 11.596 1.00 91.88 88 THR A C 1
ATOM 661 O O . THR A 1 88 ? -12.689 12.596 12.796 1.00 91.88 88 THR A O 1
ATOM 664 N N . LEU A 1 89 ? -11.778 13.726 11.078 1.00 90.12 89 LEU A N 1
ATOM 665 C CA . LEU A 1 89 ? -11.384 14.929 11.829 1.00 90.12 89 LEU A CA 1
ATOM 666 C C . LEU A 1 89 ? -10.656 14.628 13.152 1.00 90.12 89 LEU A C 1
ATOM 668 O O . LEU A 1 89 ? -10.878 15.294 14.162 1.00 90.12 89 LEU A O 1
ATOM 672 N N . GLY A 1 90 ? -9.800 13.608 13.177 1.00 85.94 90 GLY A N 1
ATOM 673 C CA . GLY A 1 90 ? -9.092 13.218 14.400 1.00 85.94 90 GLY A CA 1
ATOM 674 C C . GLY A 1 90 ? -9.679 12.005 15.130 1.00 85.94 90 GLY A C 1
ATOM 675 O O . GLY A 1 90 ? -9.007 11.455 16.000 1.00 85.94 90 GLY A O 1
ATOM 676 N N . GLN A 1 91 ? -10.873 11.526 14.769 1.00 92.94 91 GLN A N 1
ATOM 677 C CA . GLN A 1 91 ? -11.467 10.337 15.389 1.00 92.94 91 GLN A CA 1
ATOM 678 C C . GLN A 1 91 ? -10.714 9.047 15.033 1.00 92.94 91 GLN A C 1
ATOM 680 O O . GLN A 1 91 ? -9.954 8.991 14.057 1.00 92.94 91 GLN A O 1
ATOM 685 N N . ASN A 1 92 ? -10.929 8.013 15.850 1.00 94.12 92 ASN A N 1
ATOM 686 C CA . ASN A 1 92 ? -10.351 6.691 15.639 1.00 94.12 92 ASN A CA 1
ATOM 687 C C . ASN A 1 92 ? -10.979 6.002 14.426 1.00 94.12 92 ASN A C 1
ATOM 689 O O . ASN A 1 92 ? -12.191 6.057 14.215 1.00 94.12 92 ASN A O 1
ATOM 693 N N . ILE A 1 93 ? -10.143 5.311 13.658 1.00 94.94 93 ILE A N 1
ATOM 694 C CA . ILE A 1 93 ? -10.533 4.550 12.473 1.00 94.94 93 ILE A CA 1
ATOM 695 C C . ILE A 1 93 ? -10.318 3.073 12.780 1.00 94.94 93 ILE A C 1
ATOM 697 O O . ILE A 1 93 ? -9.213 2.665 13.132 1.00 94.94 93 ILE A O 1
ATOM 701 N N . THR A 1 94 ? -11.366 2.268 12.615 1.00 93.69 94 THR A N 1
ATOM 702 C CA . THR A 1 94 ? -11.259 0.808 12.702 1.00 93.69 94 THR A CA 1
ATOM 703 C C . THR A 1 94 ? -11.218 0.219 11.301 1.00 93.69 94 THR A C 1
ATOM 705 O O . THR A 1 94 ? -12.141 0.409 10.512 1.00 93.69 94 THR A O 1
ATOM 708 N N . VAL A 1 95 ? -10.147 -0.502 10.992 1.00 92.25 95 VAL A N 1
ATOM 709 C CA . VAL A 1 95 ? -9.981 -1.240 9.742 1.00 92.25 95 VAL A CA 1
ATOM 710 C C . VAL A 1 95 ? -10.477 -2.666 9.948 1.00 92.25 95 VAL A C 1
ATOM 712 O O . VAL A 1 95 ? -9.973 -3.388 10.812 1.00 92.25 95 VAL A O 1
ATOM 715 N N . ILE A 1 96 ? -11.433 -3.074 9.117 1.00 89.50 96 ILE A N 1
ATOM 716 C CA . ILE A 1 96 ? -11.897 -4.457 8.993 1.00 89.50 96 ILE A CA 1
ATOM 717 C C . ILE A 1 96 ? -11.480 -4.947 7.608 1.00 89.50 96 ILE A C 1
ATOM 719 O O . ILE A 1 96 ? -11.689 -4.256 6.612 1.00 89.50 96 ILE A O 1
ATOM 723 N N . ALA A 1 97 ? -10.865 -6.123 7.546 1.00 85.44 97 ALA A N 1
ATOM 724 C CA . ALA A 1 97 ? -10.450 -6.736 6.294 1.00 85.44 97 ALA A CA 1
ATOM 725 C C . ALA A 1 97 ? -10.580 -8.265 6.381 1.00 85.44 97 ALA A C 1
ATOM 727 O O . ALA A 1 97 ? -10.476 -8.816 7.477 1.00 85.44 97 ALA A O 1
ATOM 728 N N . PRO A 1 98 ? -10.698 -8.969 5.242 1.00 76.69 98 PRO A N 1
ATOM 729 C CA . PRO A 1 98 ? -10.693 -10.436 5.211 1.00 76.69 98 PRO A CA 1
ATOM 730 C C . PRO A 1 98 ? -9.386 -11.089 5.695 1.00 76.69 98 PRO A C 1
ATOM 732 O O . PRO A 1 98 ? -9.340 -12.296 5.910 1.00 76.69 98 PRO A O 1
ATOM 735 N N . HIS A 1 99 ? -8.307 -10.315 5.857 1.00 75.94 99 HIS A N 1
ATOM 736 C CA . HIS A 1 99 ? -6.979 -10.807 6.224 1.00 75.94 99 HIS A CA 1
ATOM 737 C C . HIS A 1 99 ? -6.401 -10.049 7.423 1.00 75.94 99 HIS A C 1
ATOM 739 O O . HIS A 1 99 ? -6.658 -8.858 7.607 1.00 75.94 99 HIS A O 1
ATOM 745 N N . THR A 1 100 ? -5.531 -10.708 8.193 1.00 80.06 100 THR A N 1
ATOM 746 C CA . THR A 1 100 ? -4.805 -10.091 9.315 1.00 80.06 100 THR A CA 1
ATOM 747 C C . THR A 1 100 ? -3.678 -9.178 8.814 1.00 80.06 100 THR A C 1
ATOM 749 O O . THR A 1 100 ? -2.497 -9.525 8.851 1.00 80.06 100 THR A O 1
ATOM 752 N N . LEU A 1 101 ? -4.031 -7.975 8.355 1.00 83.94 101 LEU A N 1
ATOM 753 C CA . LEU A 1 101 ? -3.071 -7.021 7.778 1.00 83.94 101 LEU A CA 1
ATOM 754 C C . LEU A 1 101 ? -2.076 -6.467 8.809 1.00 83.94 101 LEU A C 1
ATOM 756 O O . LEU A 1 101 ? -0.933 -6.170 8.464 1.00 83.94 101 LEU A O 1
ATOM 760 N N . LYS A 1 102 ? -2.477 -6.368 10.084 1.00 84.56 102 LYS A N 1
ATOM 761 C CA . LYS A 1 102 ? -1.661 -5.780 11.161 1.00 84.56 102 LYS A CA 1
ATOM 762 C C . LYS A 1 102 ? -0.281 -6.430 11.287 1.00 84.56 102 LYS A C 1
ATOM 764 O O . LYS A 1 102 ? 0.711 -5.727 11.466 1.00 84.56 102 LYS A O 1
ATOM 769 N N . ASN A 1 103 ? -0.215 -7.756 11.185 1.00 82.19 103 ASN A N 1
ATOM 770 C CA . ASN A 1 103 ? 1.041 -8.489 11.336 1.00 82.19 103 ASN A CA 1
ATOM 771 C C . ASN A 1 103 ? 1.976 -8.228 10.153 1.00 82.19 103 ASN A C 1
ATOM 773 O O . ASN A 1 103 ? 3.154 -7.960 10.358 1.00 82.19 103 ASN A O 1
ATOM 777 N N . ILE A 1 104 ? 1.430 -8.198 8.937 1.00 80.50 104 ILE A N 1
ATOM 778 C CA . ILE A 1 104 ? 2.189 -7.948 7.707 1.00 80.50 104 ILE A CA 1
ATOM 779 C C . ILE A 1 104 ? 2.730 -6.515 7.687 1.00 80.50 104 ILE A C 1
ATOM 781 O O . ILE A 1 104 ? 3.877 -6.289 7.319 1.00 80.50 104 ILE A O 1
ATOM 785 N N . VAL A 1 105 ? 1.937 -5.535 8.134 1.00 86.81 105 VAL A N 1
ATOM 786 C CA . VAL A 1 105 ? 2.403 -4.143 8.241 1.00 86.81 105 VAL A CA 1
ATOM 787 C C . VAL A 1 105 ? 3.534 -4.021 9.267 1.00 86.81 105 VAL A C 1
ATOM 789 O O . VAL A 1 105 ? 4.469 -3.255 9.050 1.00 86.81 105 VAL A O 1
ATOM 792 N N . ARG A 1 106 ? 3.486 -4.774 10.374 1.00 86.06 106 ARG A N 1
ATOM 793 C CA . ARG A 1 106 ? 4.544 -4.769 11.399 1.00 86.06 106 ARG A CA 1
ATOM 794 C C . ARG A 1 106 ? 5.809 -5.507 10.967 1.00 86.06 106 ARG A C 1
ATOM 796 O O . ARG A 1 106 ? 6.897 -5.091 11.351 1.00 86.06 106 ARG A O 1
ATOM 803 N N . GLN A 1 107 ? 5.667 -6.586 10.208 1.00 81.06 107 GLN A N 1
ATOM 804 C CA . GLN A 1 107 ? 6.765 -7.441 9.768 1.00 81.06 107 GLN A CA 1
ATOM 805 C C . GLN A 1 107 ? 6.584 -7.785 8.284 1.00 81.06 107 GLN A C 1
ATOM 807 O O . GLN A 1 107 ? 6.104 -8.872 7.947 1.00 81.06 107 GLN A O 1
ATOM 812 N N . PRO A 1 108 ? 6.911 -6.847 7.380 1.00 73.44 108 PRO A N 1
ATOM 813 C CA . PRO A 1 108 ? 6.786 -7.092 5.955 1.00 73.44 108 PRO A CA 1
ATOM 814 C C . PRO A 1 108 ? 7.857 -8.074 5.465 1.00 73.44 108 PRO A C 1
ATOM 816 O O . PRO A 1 108 ? 8.969 -8.083 5.987 1.00 73.44 108 PRO A O 1
ATOM 819 N N . PRO A 1 109 ? 7.568 -8.877 4.429 1.00 68.00 109 PRO A N 1
ATOM 820 C CA . PRO A 1 109 ? 8.596 -9.664 3.766 1.00 68.00 109 PRO A CA 1
ATOM 821 C C . PRO A 1 109 ? 9.500 -8.764 2.910 1.00 68.00 109 PRO A C 1
ATOM 823 O O . PRO A 1 109 ? 9.019 -8.065 2.015 1.00 68.00 109 PRO A O 1
ATOM 826 N N . ASP A 1 110 ? 10.814 -8.861 3.115 1.00 66.06 110 ASP A N 1
ATOM 827 C CA . ASP A 1 110 ? 11.839 -8.010 2.480 1.00 66.06 110 ASP A CA 1
ATOM 828 C C . ASP A 1 110 ? 11.874 -8.079 0.937 1.00 66.06 110 ASP A C 1
ATOM 830 O O . ASP A 1 110 ? 12.479 -7.239 0.275 1.00 66.06 110 ASP A O 1
ATOM 834 N N . ARG A 1 111 ? 11.236 -9.091 0.334 1.00 69.19 111 ARG A N 1
ATOM 835 C CA . ARG A 1 111 ? 11.341 -9.393 -1.104 1.00 69.19 111 ARG A CA 1
ATOM 836 C C . ARG A 1 111 ? 10.446 -8.537 -2.009 1.00 69.19 111 ARG A C 1
ATOM 838 O O . ARG A 1 111 ? 10.779 -8.362 -3.178 1.00 69.19 111 ARG A O 1
ATOM 845 N N . TRP A 1 112 ? 9.305 -8.056 -1.521 1.00 67.62 112 TRP A N 1
ATOM 846 C CA . TRP A 1 112 ? 8.228 -7.551 -2.395 1.00 67.62 112 TRP A CA 1
ATOM 847 C C . TRP A 1 112 ? 8.062 -6.036 -2.390 1.00 67.62 112 TRP A C 1
ATOM 849 O O . TRP A 1 112 ? 7.466 -5.476 -3.311 1.00 67.62 112 TRP A O 1
ATOM 859 N N . MET A 1 113 ? 8.574 -5.361 -1.364 1.00 71.38 113 MET A N 1
ATOM 860 C CA . MET A 1 113 ? 8.375 -3.932 -1.185 1.00 71.38 113 MET A CA 1
ATOM 861 C C . MET A 1 113 ? 9.666 -3.265 -0.716 1.00 71.38 113 MET A C 1
ATOM 863 O O . MET A 1 113 ? 10.419 -3.827 0.070 1.00 71.38 113 MET A O 1
ATOM 867 N N . THR A 1 114 ? 9.933 -2.054 -1.208 1.00 74.44 114 THR A N 1
ATOM 868 C CA . THR A 1 114 ? 11.081 -1.274 -0.739 1.00 74.44 114 THR A CA 1
ATOM 869 C C . THR A 1 114 ? 10.851 -0.816 0.699 1.00 74.44 114 THR A C 1
ATOM 871 O O . THR A 1 114 ? 9.719 -0.521 1.093 1.00 74.44 114 THR A O 1
ATOM 874 N N . ASN A 1 115 ? 11.934 -0.663 1.465 1.00 74.94 115 ASN A N 1
ATOM 875 C CA . ASN A 1 115 ? 11.853 -0.153 2.837 1.00 74.94 115 ASN A CA 1
ATOM 876 C C . ASN A 1 115 ? 11.134 1.201 2.902 1.00 74.94 115 ASN A C 1
ATOM 878 O O . ASN A 1 115 ? 10.292 1.404 3.765 1.00 74.94 115 ASN A O 1
ATOM 882 N N . ALA A 1 116 ? 11.384 2.097 1.942 1.00 77.38 116 ALA A N 1
ATOM 883 C CA . ALA A 1 116 ? 10.729 3.404 1.892 1.00 77.38 116 ALA A CA 1
ATOM 884 C C . ALA A 1 116 ? 9.199 3.304 1.732 1.00 77.38 116 ALA A C 1
ATOM 886 O O . ALA A 1 116 ? 8.466 4.029 2.405 1.00 77.38 116 ALA A O 1
ATOM 887 N N . HIS A 1 117 ? 8.706 2.399 0.878 1.00 79.94 117 HIS A N 1
ATOM 888 C CA . HIS 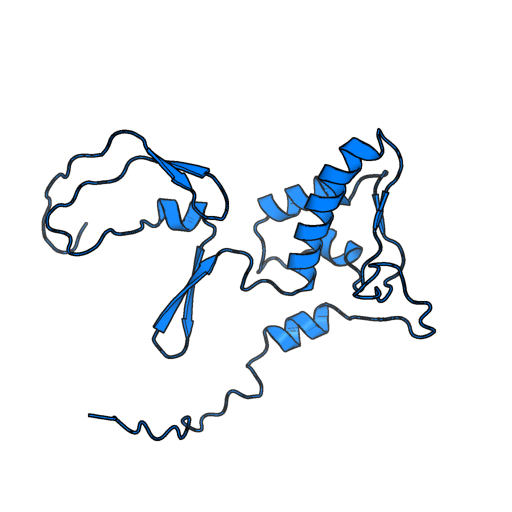A 1 117 ? 7.265 2.189 0.703 1.00 79.94 117 HIS A CA 1
ATOM 889 C C . HIS A 1 117 ? 6.631 1.567 1.950 1.00 79.94 117 HIS A C 1
ATOM 891 O O . HIS A 1 117 ? 5.586 2.038 2.401 1.00 79.94 117 HIS A O 1
ATOM 897 N N . MET A 1 118 ? 7.285 0.574 2.559 1.00 85.62 118 MET A N 1
ATOM 898 C CA . MET A 1 118 ? 6.782 -0.022 3.799 1.00 85.62 118 MET A CA 1
ATOM 899 C C . MET A 1 118 ? 6.754 0.981 4.948 1.00 85.62 118 MET A C 1
ATOM 901 O O . MET A 1 118 ? 5.733 1.086 5.622 1.00 85.62 118 MET A O 1
ATOM 905 N N . THR A 1 119 ? 7.819 1.763 5.144 1.00 86.50 119 THR A N 1
ATOM 906 C CA . THR A 1 119 ? 7.857 2.809 6.175 1.00 86.50 119 THR A CA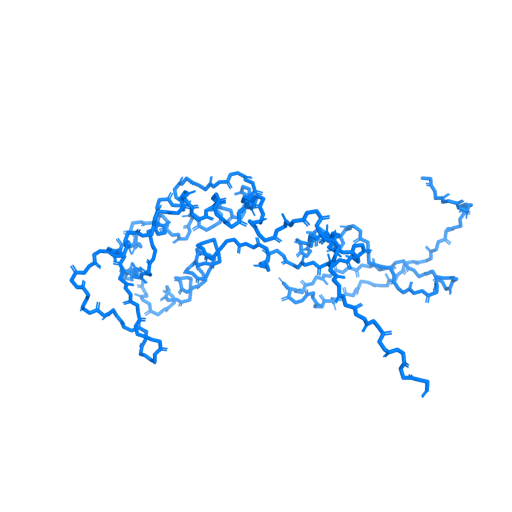 1
ATOM 907 C C . THR A 1 119 ? 6.759 3.848 5.954 1.00 86.50 119 THR A C 1
ATOM 909 O O . THR A 1 119 ? 6.122 4.283 6.914 1.00 86.50 119 THR A O 1
ATOM 912 N N . HIS A 1 120 ? 6.471 4.207 4.698 1.00 89.00 120 HIS A N 1
ATOM 913 C CA . HIS A 1 120 ? 5.355 5.095 4.385 1.00 89.00 120 HIS A CA 1
ATOM 914 C C . HIS A 1 120 ? 4.013 4.501 4.836 1.00 89.00 120 HIS A C 1
ATOM 916 O O . HIS A 1 120 ? 3.276 5.161 5.569 1.00 89.00 120 HIS A O 1
ATOM 922 N N . TYR A 1 121 ? 3.711 3.249 4.487 1.00 90.88 121 TYR A N 1
ATOM 923 C CA . TYR A 1 121 ? 2.467 2.604 4.922 1.00 90.88 121 TYR A CA 1
ATOM 924 C C . TYR A 1 121 ? 2.399 2.411 6.438 1.00 90.88 121 TYR A C 1
ATOM 926 O O . TYR A 1 121 ? 1.360 2.672 7.041 1.00 90.88 121 TYR A O 1
ATOM 934 N N . GLN A 1 122 ? 3.506 2.032 7.076 1.00 92.88 122 GLN A N 1
ATOM 935 C CA . GLN A 1 122 ? 3.596 1.913 8.531 1.00 92.88 122 GLN A CA 1
ATOM 936 C C . GLN A 1 122 ? 3.277 3.236 9.233 1.00 92.88 122 GLN A C 1
ATOM 938 O O . GLN A 1 122 ? 2.519 3.226 10.199 1.00 92.88 122 GLN A O 1
ATOM 943 N N . SER A 1 123 ? 3.772 4.372 8.725 1.00 93.56 123 SER A N 1
ATOM 944 C CA . SER A 1 123 ? 3.480 5.691 9.311 1.00 93.56 123 SER A CA 1
ATOM 945 C C . SER A 1 123 ? 1.997 6.075 9.268 1.00 93.56 123 SER A C 1
ATOM 947 O O . SER A 1 123 ? 1.541 6.837 10.114 1.00 93.56 123 SER A O 1
ATOM 949 N N . LEU A 1 124 ? 1.242 5.533 8.309 1.00 92.69 124 LEU A N 1
ATOM 950 C CA . LEU A 1 124 ? -0.195 5.777 8.172 1.00 92.69 124 LEU A CA 1
ATOM 951 C C . LEU A 1 124 ? -1.021 4.798 9.014 1.00 92.69 124 LEU A C 1
ATOM 953 O O . LEU A 1 124 ? -2.048 5.172 9.576 1.00 92.69 124 LEU A O 1
ATOM 957 N N . LEU A 1 125 ? -0.580 3.541 9.096 1.00 93.75 125 LEU A N 1
ATOM 958 C CA . LEU A 1 125 ? -1.383 2.433 9.616 1.00 93.75 125 LEU A CA 1
ATOM 959 C C . LEU A 1 125 ? -1.053 2.018 11.053 1.00 93.75 125 LEU A C 1
ATOM 961 O O . LEU A 1 125 ? -1.903 1.428 11.711 1.00 93.75 125 LEU A O 1
ATOM 965 N N . LEU A 1 126 ? 0.156 2.287 11.550 1.00 93.50 126 LEU A N 1
ATOM 966 C CA . LEU A 1 126 ? 0.590 1.908 12.904 1.00 93.50 126 LEU A CA 1
ATOM 967 C C . LEU A 1 126 ? 0.512 3.080 13.894 1.00 93.50 126 LEU A C 1
ATOM 969 O O . LEU A 1 126 ? 1.363 3.212 14.769 1.00 93.50 126 LEU A O 1
ATOM 973 N N . THR A 1 127 ? -0.499 3.936 13.748 1.00 91.62 127 THR A N 1
ATOM 974 C CA . THR A 1 127 ? -0.764 5.046 14.676 1.00 91.62 127 THR A CA 1
ATOM 975 C C . THR A 1 127 ? -1.723 4.617 15.791 1.00 91.62 127 THR A C 1
ATOM 977 O O . THR A 1 127 ? -2.460 3.647 15.638 1.00 91.62 127 THR A O 1
ATOM 980 N N . GLU A 1 128 ? -1.783 5.377 16.889 1.00 90.56 128 GLU A N 1
ATOM 981 C CA . GLU A 1 128 ? -2.738 5.140 17.993 1.00 90.56 128 GLU A CA 1
ATOM 982 C C . GLU A 1 128 ? -4.211 5.309 17.575 1.00 90.56 128 GLU A C 1
ATOM 984 O O . GLU A 1 128 ? -5.123 4.834 18.249 1.00 90.56 128 GLU A O 1
ATOM 989 N N . ARG A 1 129 ? -4.458 5.990 16.449 1.00 92.00 129 ARG A N 1
ATOM 990 C CA . ARG A 1 129 ? -5.805 6.274 15.937 1.00 92.00 129 ARG A CA 1
ATOM 991 C C . ARG A 1 129 ? -6.362 5.149 15.071 1.00 92.00 129 ARG A C 1
ATOM 993 O O . ARG A 1 129 ? -7.575 5.087 14.880 1.00 92.00 129 ARG A O 1
ATOM 1000 N N . VAL A 1 130 ? -5.499 4.292 14.523 1.00 94.06 130 VAL A N 1
ATOM 1001 C CA . VAL A 1 130 ? -5.890 3.219 13.604 1.00 94.06 130 VAL A CA 1
ATOM 1002 C C . VAL A 1 130 ? -5.871 1.886 14.337 1.00 94.06 130 VAL A C 1
ATOM 1004 O O . VAL A 1 130 ? -4.825 1.388 14.754 1.00 94.06 130 VAL A O 1
ATOM 1007 N N . THR A 1 131 ? -7.041 1.271 14.464 1.00 93.62 131 THR A N 1
ATOM 1008 C CA . THR A 1 131 ? -7.197 -0.057 15.056 1.00 93.62 131 THR A CA 1
ATOM 1009 C C . THR A 1 131 ? -7.543 -1.071 13.975 1.00 93.62 131 THR A C 1
ATOM 1011 O O . THR A 1 131 ? -8.272 -0.785 13.032 1.00 93.62 131 THR A O 1
ATOM 1014 N N . PHE A 1 132 ? -7.010 -2.283 14.101 1.00 90.81 132 PHE A N 1
ATOM 1015 C CA . PHE A 1 132 ? -7.374 -3.401 13.233 1.00 90.81 132 PHE A CA 1
ATOM 1016 C C . PHE A 1 132 ? -8.293 -4.328 14.014 1.00 90.81 132 PHE A C 1
ATOM 1018 O O . PHE A 1 132 ? -7.889 -4.859 15.054 1.00 90.81 132 PHE A O 1
ATOM 1025 N N . ALA A 1 133 ? -9.513 -4.494 13.520 1.00 89.50 133 ALA A N 1
ATOM 1026 C CA . ALA A 1 133 ? -10.466 -5.459 14.043 1.00 89.50 133 ALA A CA 1
ATOM 1027 C C . ALA A 1 133 ? -10.087 -6.894 13.620 1.00 89.50 133 ALA A C 1
ATOM 1029 O O . ALA A 1 133 ? -9.226 -7.076 12.749 1.00 89.50 133 ALA A O 1
ATOM 1030 N N . PRO A 1 134 ? -10.702 -7.923 14.233 1.00 85.31 134 PRO A N 1
ATOM 1031 C CA . PRO A 1 134 ? -10.546 -9.301 13.785 1.00 85.31 134 PRO A CA 1
ATOM 1032 C C . PRO A 1 134 ? -10.874 -9.460 12.290 1.00 85.31 134 PRO A C 1
ATOM 1034 O O . PRO A 1 134 ? -11.747 -8.747 11.786 1.00 85.31 134 PRO A O 1
ATOM 1037 N N . PRO A 1 135 ? -10.201 -10.384 11.578 1.00 83.62 135 PRO A N 1
ATOM 1038 C CA . PRO A 1 135 ? -10.506 -10.647 10.181 1.00 83.62 135 PRO A CA 1
ATOM 1039 C C . PRO A 1 135 ? -11.965 -11.061 10.000 1.00 83.62 135 PRO A C 1
ATOM 1041 O O . PRO A 1 135 ? -12.446 -11.952 10.702 1.00 83.62 135 PRO A O 1
ATOM 1044 N N . ALA A 1 136 ? -12.646 -10.437 9.043 1.00 83.94 136 ALA A N 1
ATOM 1045 C CA . ALA A 1 136 ? -14.033 -10.739 8.713 1.00 83.94 136 ALA A CA 1
ATOM 1046 C C . ALA A 1 136 ? -14.225 -10.736 7.195 1.00 83.94 136 ALA A C 1
ATOM 1048 O O . ALA A 1 136 ? -13.692 -9.868 6.495 1.00 83.94 136 ALA A O 1
ATOM 1049 N N . ALA A 1 137 ? -14.989 -11.706 6.691 1.00 83.00 137 ALA A N 1
ATOM 1050 C CA . ALA A 1 137 ? -15.447 -11.688 5.309 1.00 83.00 137 ALA A CA 1
ATOM 1051 C C . ALA A 1 137 ? -16.347 -10.464 5.096 1.00 83.00 137 ALA A C 1
ATOM 1053 O O . ALA A 1 137 ? -17.131 -10.106 5.974 1.00 83.00 137 ALA A O 1
ATOM 1054 N N . LEU A 1 138 ? -16.204 -9.807 3.946 1.00 83.44 138 LEU A N 1
ATOM 1055 C CA . LEU A 1 138 ? -17.022 -8.657 3.580 1.00 83.44 138 LEU A CA 1
ATOM 1056 C C . LEU A 1 138 ? -17.985 -9.066 2.475 1.00 83.44 138 LEU A C 1
ATOM 1058 O O . LEU A 1 138 ? -17.579 -9.707 1.503 1.00 83.44 138 LEU A O 1
ATOM 1062 N N . ASN A 1 139 ? -19.236 -8.637 2.590 1.00 84.88 139 ASN A N 1
ATOM 1063 C CA . ASN A 1 139 ? -20.198 -8.818 1.519 1.00 84.88 139 ASN A CA 1
ATOM 1064 C C . ASN A 1 139 ? -19.768 -7.993 0.286 1.00 84.88 139 ASN A C 1
ATOM 1066 O O . ASN A 1 139 ? -19.518 -6.792 0.419 1.00 84.88 139 ASN A O 1
ATOM 1070 N N . PRO A 1 140 ? -19.712 -8.570 -0.926 1.00 82.31 140 PRO A N 1
ATOM 1071 C CA . PRO A 1 140 ? -19.202 -7.865 -2.101 1.00 82.31 140 PRO A CA 1
ATOM 1072 C C . PRO A 1 140 ? -20.093 -6.702 -2.562 1.00 82.31 140 PRO A C 1
ATOM 1074 O O . PRO A 1 140 ? -19.596 -5.793 -3.222 1.00 82.31 140 PRO A O 1
ATOM 1077 N N . ALA A 1 141 ? -21.3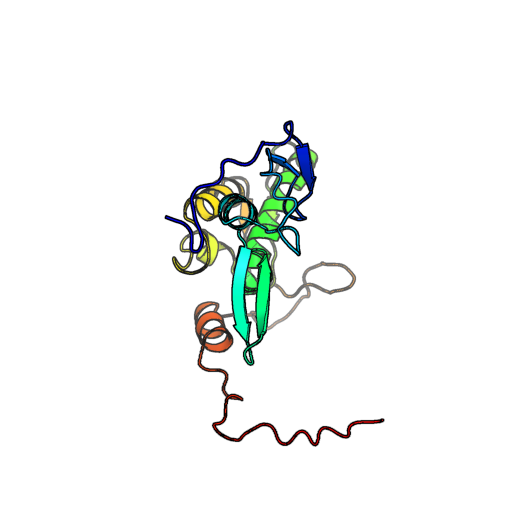88 -6.709 -2.230 1.00 87.06 141 ALA A N 1
ATOM 1078 C CA . ALA A 1 141 ? -22.313 -5.645 -2.615 1.00 87.06 141 ALA A CA 1
ATOM 1079 C C . ALA A 1 141 ? -22.335 -4.487 -1.604 1.00 87.06 141 ALA A C 1
ATOM 1081 O O . ALA A 1 141 ? -22.440 -3.332 -2.010 1.00 87.06 141 ALA A O 1
ATOM 1082 N N . THR A 1 142 ? -22.243 -4.776 -0.301 1.00 88.69 142 THR A N 1
ATOM 1083 C CA . THR A 1 142 ? -22.383 -3.755 0.758 1.00 88.69 142 THR A CA 1
ATOM 1084 C C . THR A 1 142 ? -21.070 -3.365 1.434 1.00 88.69 142 THR A C 1
ATOM 1086 O O . THR A 1 142 ? -21.028 -2.340 2.110 1.00 88.69 142 THR A O 1
ATOM 1089 N N . LEU A 1 143 ? -20.004 -4.155 1.260 1.00 84.62 143 LEU A N 1
ATOM 1090 C CA . LEU A 1 143 ? -18.708 -4.026 1.943 1.00 84.62 143 LEU A CA 1
ATOM 1091 C C . LEU A 1 143 ? -18.791 -4.083 3.478 1.00 84.62 143 LEU A C 1
ATOM 1093 O O . LEU A 1 143 ? -17.862 -3.662 4.168 1.00 84.62 143 LEU A O 1
ATOM 1097 N N . LEU A 1 144 ? -19.887 -4.615 4.020 1.00 88.06 144 LEU A N 1
ATOM 1098 C CA . LEU A 1 144 ? -20.077 -4.799 5.456 1.00 88.06 144 LEU A CA 1
ATOM 1099 C C . LEU A 1 144 ? -19.601 -6.190 5.905 1.00 88.06 144 LEU A C 1
ATOM 1101 O O . LEU A 1 144 ? -19.624 -7.120 5.093 1.00 88.06 144 LEU A O 1
ATOM 1105 N N . PRO A 1 145 ? -19.185 -6.348 7.177 1.00 85.06 145 PRO A N 1
ATOM 1106 C CA . PRO A 1 145 ? -18.791 -7.642 7.724 1.00 85.06 145 PRO A CA 1
ATOM 1107 C C . PRO A 1 145 ? -19.955 -8.635 7.693 1.00 85.06 145 PRO A C 1
ATOM 1109 O O . PRO A 1 145 ? -21.056 -8.309 8.136 1.00 85.06 145 PRO A O 1
ATOM 1112 N N . GLU A 1 146 ? -19.709 -9.846 7.202 1.00 83.94 146 GLU A N 1
ATOM 1113 C CA . GLU A 1 146 ? -20.653 -10.957 7.326 1.00 83.94 146 GLU A CA 1
ATOM 1114 C C . GLU A 1 146 ? -20.469 -11.650 8.682 1.00 83.94 146 GLU A C 1
ATOM 1116 O O . GLU A 1 146 ? -19.343 -11.954 9.088 1.00 83.94 146 GLU A O 1
ATOM 1121 N N . GLU A 1 147 ? -21.574 -11.933 9.379 1.00 68.25 147 GLU A N 1
ATOM 1122 C CA . GLU A 1 147 ? -21.566 -12.758 10.591 1.00 68.25 147 GLU A CA 1
ATOM 1123 C C . GLU A 1 147 ? -21.228 -14.201 10.206 1.00 68.25 147 GLU A C 1
ATOM 1125 O O . GLU A 1 147 ? -22.086 -14.997 9.833 1.00 68.25 147 GLU A O 1
ATOM 1130 N N . THR A 1 148 ? -19.939 -14.524 10.221 1.00 56.84 148 THR A N 1
ATOM 1131 C CA . THR A 1 148 ? -19.450 -15.859 9.885 1.00 56.84 148 THR A CA 1
ATOM 1132 C C . THR A 1 148 ? -18.922 -16.523 11.150 1.00 56.84 148 THR A C 1
ATOM 1134 O O . THR A 1 148 ? -17.955 -16.052 11.739 1.00 56.84 148 THR A O 1
ATOM 1137 N N . ASP A 1 149 ? -19.502 -17.664 11.528 1.00 54.59 149 ASP A N 1
ATOM 1138 C CA . ASP A 1 149 ? -19.098 -18.488 12.688 1.00 54.59 149 ASP A CA 1
ATOM 1139 C C . ASP A 1 149 ? -17.693 -19.111 12.561 1.00 54.59 149 ASP A C 1
ATOM 1141 O O . ASP A 1 149 ? -17.198 -19.789 13.463 1.00 54.59 149 ASP A O 1
ATOM 1145 N N . LYS A 1 150 ? -17.035 -18.925 11.413 1.00 53.78 150 LYS A N 1
ATOM 1146 C CA . LYS A 1 150 ? -15.729 -19.505 11.113 1.00 53.78 150 LYS A CA 1
ATOM 1147 C C . LYS A 1 150 ? -14.698 -18.386 11.052 1.00 53.78 150 LYS A C 1
ATOM 1149 O O . LYS A 1 150 ? -14.823 -17.521 10.184 1.00 53.78 150 LYS A O 1
ATOM 1154 N N . PRO A 1 151 ? -13.663 -18.400 11.911 1.00 54.09 151 PRO A N 1
ATOM 1155 C CA . PRO A 1 151 ? -12.573 -17.457 11.770 1.00 54.09 151 PRO A CA 1
ATOM 1156 C C . PRO A 1 151 ? -11.943 -17.679 10.396 1.00 54.09 151 PRO A C 1
ATOM 1158 O O . PRO A 1 151 ? -11.473 -18.773 10.078 1.00 54.09 151 PRO A O 1
ATOM 1161 N N . VAL A 1 152 ? -11.953 -16.637 9.569 1.00 55.25 152 VAL A N 1
ATOM 1162 C CA . VAL A 1 152 ? -11.222 -16.612 8.305 1.00 55.25 152 VAL A CA 1
ATOM 1163 C C . VAL A 1 152 ? -9.737 -16.496 8.665 1.00 55.25 152 VAL A C 1
ATOM 1165 O O . VAL A 1 152 ? -9.140 -15.421 8.681 1.00 55.25 152 VAL A O 1
ATOM 1168 N N . THR A 1 153 ? -9.139 -17.614 9.076 1.00 53.31 153 THR A N 1
ATOM 1169 C CA . THR A 1 153 ? -7.713 -17.705 9.387 1.00 53.31 153 THR A CA 1
ATOM 1170 C C . THR A 1 153 ? -6.955 -17.870 8.076 1.00 53.31 153 THR A C 1
ATOM 1172 O O . THR A 1 153 ? -6.571 -18.967 7.688 1.00 53.31 153 THR A O 1
ATOM 1175 N N . HIS A 1 154 ? -6.773 -16.766 7.354 1.00 59.09 154 HIS A N 1
ATOM 1176 C CA . HIS A 1 154 ? -5.831 -16.729 6.240 1.00 59.09 154 HIS A CA 1
ATOM 1177 C C . HIS A 1 154 ? -4.408 -16.643 6.800 1.00 59.09 154 HIS A C 1
ATOM 1179 O O . HIS A 1 154 ? -3.957 -15.566 7.198 1.00 59.09 154 HIS A O 1
ATOM 1185 N N . ASP A 1 155 ? -3.703 -17.775 6.841 1.00 59.84 155 ASP A N 1
ATOM 1186 C CA . ASP A 1 155 ? -2.270 -17.797 7.124 1.00 59.84 155 ASP A CA 1
ATOM 1187 C C . ASP A 1 155 ? -1.501 -17.266 5.904 1.00 59.84 155 ASP A C 1
ATOM 1189 O O . ASP A 1 155 ? -1.247 -17.961 4.919 1.00 59.84 155 ASP A O 1
ATOM 1193 N N . TYR A 1 156 ? -1.158 -15.981 5.969 1.00 62.16 156 TYR A N 1
ATOM 1194 C CA . TYR A 1 156 ? -0.405 -15.259 4.946 1.00 62.16 156 TYR A CA 1
ATOM 1195 C C . TYR A 1 156 ? 0.919 -15.944 4.570 1.00 62.16 156 TYR A C 1
ATOM 1197 O O . TYR A 1 156 ? 1.348 -15.851 3.417 1.00 62.16 156 TYR A O 1
ATOM 1205 N N . HIS A 1 157 ? 1.558 -16.661 5.502 1.00 57.16 157 HIS A N 1
ATOM 1206 C CA . HIS A 1 157 ? 2.807 -17.364 5.211 1.00 57.16 157 HIS A CA 1
ATOM 1207 C C . HIS A 1 157 ? 2.593 -18.550 4.263 1.00 57.16 157 HIS A C 1
ATOM 1209 O O . HIS A 1 157 ? 3.446 -18.793 3.410 1.00 57.16 157 HIS A O 1
ATOM 1215 N N . GLN A 1 158 ? 1.449 -19.238 4.343 1.00 52.22 158 GLN A N 1
ATOM 1216 C CA . GLN A 1 158 ? 1.121 -20.333 3.427 1.00 52.22 158 GLN A CA 1
ATOM 1217 C C . GLN A 1 158 ? 0.795 -19.831 2.017 1.00 52.22 158 GLN A C 1
ATOM 1219 O O . GLN A 1 158 ? 1.273 -20.421 1.055 1.00 52.22 158 GLN A O 1
ATOM 1224 N N . LEU A 1 159 ? 0.087 -18.706 1.877 1.00 55.16 159 LEU A N 1
ATOM 1225 C CA . LEU A 1 159 ? -0.207 -18.107 0.565 1.00 55.16 159 LEU A CA 1
ATOM 1226 C C . LEU A 1 159 ? 1.025 -17.502 -0.105 1.00 55.16 159 LEU A C 1
ATOM 1228 O O . LEU A 1 159 ? 1.180 -17.638 -1.312 1.00 55.16 159 LEU A O 1
ATOM 1232 N N . LEU A 1 160 ? 1.944 -16.893 0.652 1.00 54.66 160 LEU A N 1
ATOM 1233 C CA . LEU A 1 160 ? 3.239 -16.514 0.086 1.00 54.66 160 LEU A CA 1
ATOM 1234 C C . LEU A 1 160 ? 3.959 -17.741 -0.479 1.00 54.66 160 LEU A C 1
ATOM 1236 O O . LEU A 1 160 ? 4.557 -17.642 -1.536 1.00 54.66 160 LEU A O 1
ATOM 1240 N N . ILE A 1 161 ? 3.899 -18.898 0.177 1.00 51.19 161 ILE A N 1
ATOM 1241 C CA . ILE A 1 161 ? 4.523 -20.129 -0.330 1.00 51.19 161 ILE A CA 1
ATOM 1242 C C . ILE A 1 161 ? 3.727 -20.728 -1.502 1.00 51.19 161 ILE A C 1
ATOM 1244 O O . ILE A 1 161 ? 4.331 -21.263 -2.423 1.00 51.19 161 ILE A O 1
ATOM 1248 N N . GLU A 1 162 ? 2.400 -20.629 -1.509 1.00 49.31 162 GLU A N 1
ATOM 1249 C CA . GLU A 1 162 ? 1.539 -21.217 -2.545 1.00 49.31 162 GLU A CA 1
ATOM 1250 C C . GLU A 1 162 ? 1.480 -20.369 -3.826 1.00 49.31 162 GLU A C 1
ATOM 1252 O O . GLU A 1 162 ? 1.477 -20.915 -4.926 1.00 49.31 162 GLU A O 1
ATOM 1257 N N . GLU A 1 163 ? 1.538 -19.042 -3.699 1.00 49.31 163 GLU A N 1
ATOM 1258 C CA . GLU A 1 163 ? 1.559 -18.088 -4.815 1.00 49.31 163 GLU A CA 1
ATOM 1259 C C . GLU A 1 163 ? 2.984 -17.821 -5.339 1.00 49.31 163 GLU A C 1
ATOM 1261 O O . GLU A 1 163 ? 3.156 -17.297 -6.438 1.00 49.31 163 GLU A O 1
ATOM 1266 N N . THR A 1 164 ? 4.026 -18.213 -4.588 1.00 46.03 164 THR A N 1
ATOM 1267 C CA . THR A 1 164 ? 5.444 -18.067 -4.998 1.00 46.03 164 THR A CA 1
ATOM 1268 C C . THR A 1 164 ? 6.208 -19.385 -5.119 1.00 46.03 164 THR A C 1
ATOM 1270 O O . THR A 1 164 ? 7.376 -19.388 -5.521 1.00 46.03 164 THR A O 1
ATOM 1273 N N . GLY A 1 165 ? 5.565 -20.504 -4.789 1.00 47.28 165 GLY A N 1
ATOM 1274 C CA . GLY A 1 165 ? 6.075 -21.842 -5.044 1.00 47.28 165 GLY A CA 1
ATOM 1275 C C . GLY A 1 165 ? 6.143 -22.115 -6.542 1.00 47.28 165 GLY A C 1
ATOM 1276 O O . GLY A 1 165 ? 5.459 -21.473 -7.338 1.00 47.28 165 GLY A O 1
ATOM 1277 N N . VAL A 1 166 ? 6.979 -23.078 -6.940 1.00 44.31 166 VAL A N 1
ATOM 1278 C CA . VAL A 1 166 ? 6.965 -23.603 -8.311 1.00 44.31 166 VAL A CA 1
ATOM 1279 C C . VAL A 1 166 ? 5.521 -24.003 -8.614 1.00 44.31 166 VAL A C 1
ATOM 1281 O O . VAL A 1 166 ? 4.979 -24.887 -7.949 1.00 44.31 166 VAL A O 1
ATOM 1284 N N . ARG A 1 167 ? 4.885 -23.278 -9.543 1.00 48.94 167 ARG A N 1
ATOM 1285 C CA . ARG A 1 167 ? 3.495 -23.481 -9.966 1.00 48.94 167 ARG A CA 1
ATOM 1286 C C . ARG A 1 167 ? 3.266 -24.990 -10.147 1.00 48.94 167 ARG A C 1
ATOM 1288 O O . ARG A 1 167 ? 3.984 -25.612 -10.922 1.00 48.94 167 ARG A O 1
ATOM 1295 N N . LYS A 1 168 ? 2.337 -25.611 -9.409 1.00 49.78 168 LYS A N 1
ATOM 1296 C CA . LYS A 1 168 ? 2.146 -27.084 -9.440 1.00 49.78 168 LYS A CA 1
ATOM 1297 C C . LYS A 1 168 ? 1.688 -27.596 -10.818 1.00 49.78 168 LYS A C 1
ATOM 1299 O O . LYS A 1 168 ? 1.782 -28.785 -11.098 1.00 49.78 168 LYS A O 1
ATOM 1304 N N . ASP A 1 169 ? 1.186 -26.695 -11.655 1.00 54.81 169 ASP A N 1
ATOM 1305 C CA . ASP A 1 169 ? 0.801 -26.860 -13.058 1.00 54.81 169 ASP A CA 1
ATOM 1306 C C . ASP A 1 169 ? 1.974 -26.706 -14.048 1.00 54.81 169 ASP A C 1
ATOM 1308 O O . ASP A 1 169 ? 1.816 -27.044 -15.222 1.00 54.81 169 ASP A O 1
ATOM 1312 N N . LEU A 1 170 ? 3.159 -26.259 -13.605 1.00 47.69 170 LEU A N 1
ATOM 1313 C CA . LEU A 1 170 ? 4.387 -26.350 -14.400 1.00 47.69 170 LEU A CA 1
ATOM 1314 C C . LEU A 1 170 ? 4.816 -27.814 -14.467 1.00 47.69 170 LEU A C 1
ATOM 1316 O O . LEU A 1 170 ? 5.398 -28.368 -13.538 1.00 47.69 170 LEU A O 1
ATOM 1320 N N . THR A 1 171 ? 4.516 -28.437 -15.594 1.00 54.47 171 THR A N 1
ATOM 1321 C CA . THR A 1 171 ? 5.016 -29.758 -15.965 1.00 54.47 171 THR A CA 1
ATOM 1322 C C . THR A 1 171 ? 5.999 -29.602 -17.117 1.00 54.47 171 THR A C 1
ATOM 1324 O O . THR A 1 171 ? 5.824 -28.730 -17.966 1.00 54.47 171 THR A O 1
ATOM 1327 N N . ASP A 1 172 ? 6.993 -30.488 -17.209 1.00 55.00 172 ASP A N 1
ATOM 1328 C CA . ASP A 1 172 ? 7.931 -30.558 -18.347 1.00 55.00 172 ASP A CA 1
ATOM 1329 C C . ASP A 1 172 ? 7.257 -31.020 -19.658 1.00 55.00 172 ASP A C 1
ATOM 1331 O O . ASP A 1 172 ? 7.915 -31.344 -20.647 1.00 55.00 172 ASP A O 1
ATOM 1335 N N . ILE A 1 173 ? 5.923 -31.081 -19.673 1.00 60.53 173 ILE A N 1
ATOM 1336 C CA . ILE A 1 173 ? 5.124 -31.468 -20.822 1.00 60.53 173 ILE A CA 1
ATOM 1337 C C . ILE A 1 173 ? 4.912 -30.209 -21.674 1.00 60.53 173 ILE A C 1
ATOM 1339 O O . ILE A 1 173 ? 4.258 -29.267 -21.221 1.00 60.53 173 ILE A O 1
ATOM 1343 N N . PRO A 1 174 ? 5.428 -30.160 -22.915 1.00 49.94 174 PRO A N 1
ATOM 1344 C CA . PRO A 1 174 ? 5.189 -29.031 -23.801 1.00 49.94 174 PRO A CA 1
ATOM 1345 C C . PRO A 1 174 ? 3.686 -28.871 -24.057 1.00 49.94 174 PRO A C 1
ATOM 1347 O O . PRO A 1 174 ? 2.984 -29.839 -24.362 1.00 49.94 174 PRO A O 1
ATOM 1350 N N . LEU A 1 175 ? 3.193 -27.633 -23.949 1.00 56.88 175 LEU A N 1
ATOM 1351 C CA . LEU A 1 175 ? 1.795 -27.296 -24.210 1.00 56.88 175 LEU A CA 1
ATOM 1352 C C . LEU A 1 175 ? 1.421 -27.744 -25.631 1.00 56.88 175 LEU A C 1
ATOM 1354 O O . LEU A 1 175 ? 1.930 -27.218 -26.622 1.00 56.88 175 LEU A O 1
ATOM 1358 N N . THR A 1 176 ? 0.522 -28.719 -25.745 1.00 57.47 176 THR A N 1
ATOM 1359 C CA . THR A 1 176 ? 0.067 -29.279 -27.026 1.00 57.47 176 THR A CA 1
ATOM 1360 C C . THR A 1 176 ? -1.015 -28.394 -27.649 1.00 57.47 176 THR A C 1
ATOM 1362 O O . THR A 1 176 ? -2.163 -28.788 -27.832 1.00 57.47 176 THR A O 1
ATOM 1365 N N . GLY A 1 177 ? -0.645 -27.159 -27.991 1.00 44.69 177 GLY A N 1
ATOM 1366 C CA . GLY A 1 177 ? -1.463 -26.255 -28.797 1.00 44.69 177 GLY A CA 1
ATOM 1367 C C . GLY A 1 177 ? -1.130 -26.407 -30.280 1.00 44.69 177 GLY A C 1
ATOM 1368 O O . GLY A 1 177 ? -0.095 -25.927 -30.738 1.00 44.69 177 GLY A O 1
ATOM 1369 N N . LYS A 1 178 ? -1.999 -27.069 -31.054 1.00 42.03 178 LYS A N 1
ATOM 1370 C CA . LYS A 1 178 ? -1.945 -27.027 -32.524 1.00 42.03 178 LYS A CA 1
ATOM 1371 C C . LYS A 1 178 ? -2.218 -25.593 -32.984 1.00 42.03 178 LYS A C 1
ATOM 1373 O O . LYS A 1 178 ? -3.357 -25.140 -32.953 1.00 42.03 178 LYS A O 1
ATOM 1378 N N . TRP A 1 179 ? -1.183 -24.907 -33.455 1.00 41.28 179 TRP A N 1
ATOM 1379 C CA . TRP A 1 179 ? -1.316 -23.654 -34.192 1.00 41.28 179 TRP A CA 1
ATOM 1380 C C . TRP A 1 179 ? -1.945 -23.945 -35.558 1.00 41.28 179 TRP A C 1
ATOM 1382 O O . TRP A 1 179 ? -1.248 -24.267 -36.519 1.00 41.28 179 TRP A O 1
ATOM 1392 N N . THR A 1 180 ? -3.269 -23.871 -35.672 1.00 38.12 180 THR A N 1
ATOM 1393 C CA . THR A 1 180 ? -3.893 -23.781 -36.995 1.00 38.12 180 THR A CA 1
ATOM 1394 C C . THR A 1 180 ? -3.692 -22.363 -37.511 1.00 38.12 180 THR A C 1
ATOM 1396 O O . THR A 1 180 ? -4.424 -21.445 -37.150 1.00 38.12 180 THR A O 1
ATOM 1399 N N . SER A 1 181 ? -2.661 -22.196 -38.337 1.00 37.97 181 SER A N 1
ATOM 1400 C CA . SER A 1 181 ? -2.512 -21.052 -39.232 1.00 37.97 181 SER A CA 1
ATOM 1401 C C . SER A 1 181 ? -3.737 -21.003 -40.147 1.00 37.97 181 SER A C 1
ATOM 1403 O O . SER A 1 181 ? -3.928 -21.889 -40.979 1.00 37.97 181 SER A O 1
ATOM 1405 N N . LEU A 1 182 ? -4.589 -19.995 -39.964 1.00 39.00 182 LEU A N 1
ATOM 1406 C CA . LEU A 1 182 ? -5.508 -19.574 -41.012 1.00 39.00 182 LEU A CA 1
ATOM 1407 C C . LEU A 1 182 ? -4.742 -18.583 -41.885 1.00 39.00 182 LEU A C 1
ATOM 1409 O O . LEU A 1 182 ? -4.310 -17.527 -41.422 1.00 39.00 182 LEU A O 1
ATOM 1413 N N . ARG A 1 183 ? -4.483 -19.051 -43.103 1.00 43.38 183 ARG A N 1
ATOM 1414 C CA . ARG A 1 183 ? -3.963 -18.302 -44.241 1.00 43.38 183 ARG A CA 1
ATOM 1415 C C . ARG A 1 183 ? -5.012 -17.308 -44.734 1.00 43.38 183 ARG A C 1
ATOM 1417 O O . ARG A 1 183 ? -6.211 -17.658 -44.655 1.00 43.38 183 ARG A O 1
#

InterPro domains:
  IPR001995 Peptidase A2A, retrovirus, catalytic [PS50175] (1-43)
  IPR018061 Retropepsins [PF00077] (2-51)
  IPR021109 Aspartic peptidase domain superfamily [G3DSA:2.40.70.10] (1-63)
  IPR021109 Aspartic peptidase domain superfamily [SSF50630] (1-62)
  IPR043502 DNA/RNA polymerase superfamily [SSF56672] (62-131)

Secondary structure (DSSP, 8-state):
--SS-----PBPPPEEEE-SS-EEEE--B--TT-SS----HHHHHHTTEEEEEETTEEEEEETTTTS-HHHHHHHHHHHHHHHHHHHHTT--EEE--SS-HHHHHHS--TTTS-HHHHHHHHHHHSSTTEEEPPP--B-TTT-PBP--SS-----HHHHHHHHHS--TT--SS----------

Radius of gyration: 22.71 Å; chains: 1; bounding box: 52×52×62 Å

Sequence (183 aa):
MGATGQQQYPWTTRRTVDLGVGRVTHSFLVIPECPAPLLGRDLLTKMGAQISFEQGKPEVSTNTSGWPICLKAIAAVAMLVKDADKLTLGQNITVIAPHTLKNIVRQPPDRWMTNAHMTHYQSLLLTERVTFAPPAALNPATLLPEETDKPVTHDYHQLLIEETGVRKDLTDIPLTGKWTSLR